Protein AF-A0A945Y2X1-F1 (afdb_monomer_lite)

Secondary structure (DSSP, 8-state):
---EEEE--TTS-HHHHHHHHHHHBS--------SGGGT---TTTTTTS-TTPEEEEEE--HHHHHHHHHH--SSHHHHS----SS-EEEEE-TTSTT-EEEEEHHHHHHHHHHHHHHHHTSSSEEEEEEHHHHHH-HHHHHHHHHHTTPPBPTT------GGGGT-PPPPHHHHHHHH-TT---S-HHHHHHHHHHS-HHHHHHHTPPP--

Structure (mmCIF, N/CA/C/O backbone):
data_AF-A0A945Y2X1-F1
#
_entry.id   AF-A0A945Y2X1-F1
#
loop_
_atom_site.group_PDB
_atom_site.id
_atom_site.type_symbol
_atom_site.label_atom_id
_atom_site.label_alt_id
_atom_site.label_comp_id
_atom_site.label_asym_id
_atom_site.label_entity_id
_atom_site.label_seq_id
_atom_site.pdbx_PDB_ins_code
_atom_site.Cartn_x
_atom_site.Cartn_y
_atom_site.Cartn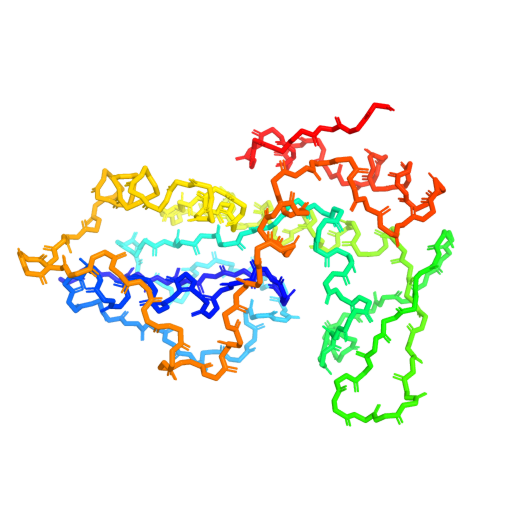_z
_atom_site.occupancy
_atom_site.B_iso_or_equiv
_atom_site.auth_seq_id
_atom_site.auth_comp_id
_atom_site.auth_asym_id
_atom_site.auth_atom_id
_atom_site.pdbx_PDB_model_num
ATOM 1 N N . MET A 1 1 ? -8.059 2.774 26.039 1.00 54.28 1 MET A N 1
ATOM 2 C CA . MET A 1 1 ? -8.051 3.560 24.791 1.00 54.28 1 MET A CA 1
ATOM 3 C C . MET A 1 1 ? -7.312 2.733 23.777 1.00 54.28 1 MET A C 1
ATOM 5 O O . MET A 1 1 ? -6.154 2.411 24.027 1.00 54.28 1 MET A O 1
ATOM 9 N N . ASP A 1 2 ? -7.987 2.358 22.701 1.00 61.53 2 ASP A N 1
ATOM 10 C CA . ASP A 1 2 ? -7.371 1.567 21.643 1.00 61.53 2 ASP A CA 1
ATOM 11 C C . ASP A 1 2 ? -6.344 2.439 20.907 1.00 61.53 2 ASP A C 1
ATOM 13 O O . ASP A 1 2 ? -6.578 3.623 20.642 1.00 61.53 2 ASP A O 1
ATOM 17 N N . ARG A 1 3 ? -5.159 1.883 20.639 1.00 80.00 3 ARG A N 1
ATOM 18 C CA . ARG A 1 3 ? -4.105 2.573 19.886 1.00 80.00 3 ARG A CA 1
ATOM 19 C C . ARG A 1 3 ? -4.141 2.075 18.452 1.00 80.00 3 ARG A C 1
ATOM 21 O O . ARG A 1 3 ? -3.725 0.962 18.169 1.00 80.00 3 ARG A O 1
ATOM 28 N N . VAL A 1 4 ? -4.647 2.898 17.548 1.00 85.25 4 VAL A N 1
ATOM 29 C CA . VAL A 1 4 ? -4.748 2.615 16.116 1.00 85.25 4 VAL A CA 1
ATOM 30 C C . VAL A 1 4 ? -3.624 3.339 15.396 1.00 85.25 4 VAL A C 1
ATOM 32 O O . VAL A 1 4 ? -3.345 4.520 15.629 1.00 85.25 4 VAL A O 1
ATOM 35 N N . LYS A 1 5 ? -2.977 2.615 14.491 1.00 86.25 5 LYS A N 1
ATOM 36 C CA . LYS A 1 5 ? -1.890 3.116 13.663 1.00 86.25 5 LYS A CA 1
ATOM 37 C C . LYS A 1 5 ? -2.194 2.832 12.199 1.00 86.25 5 LYS A C 1
ATOM 39 O O . LYS A 1 5 ? -2.296 1.680 11.803 1.00 86.25 5 LYS A O 1
ATOM 44 N N . VAL A 1 6 ? -2.295 3.884 11.390 1.00 88.12 6 VAL A N 1
ATOM 45 C CA . VAL A 1 6 ? -2.576 3.775 9.949 1.00 88.12 6 VAL A CA 1
ATOM 46 C C . VAL A 1 6 ? -1.270 3.761 9.163 1.00 88.12 6 VAL A C 1
ATOM 48 O O . VAL A 1 6 ? -0.659 4.807 8.951 1.00 88.12 6 VAL A O 1
ATOM 51 N N . ILE A 1 7 ? -0.819 2.573 8.776 1.00 88.81 7 ILE A N 1
ATOM 52 C CA . ILE A 1 7 ? 0.453 2.321 8.087 1.00 88.81 7 ILE A CA 1
ATOM 53 C C . ILE A 1 7 ? 0.203 2.147 6.576 1.00 88.81 7 ILE A C 1
ATOM 55 O O . ILE A 1 7 ? -0.922 1.901 6.152 1.00 88.81 7 ILE A O 1
ATOM 59 N N . GLY A 1 8 ? 1.245 2.239 5.754 1.00 88.94 8 GLY A N 1
ATOM 60 C CA . GLY A 1 8 ? 1.169 1.942 4.322 1.00 88.94 8 GLY A CA 1
ATOM 61 C C . GLY A 1 8 ? 2.321 2.572 3.548 1.00 88.94 8 GLY A C 1
ATOM 62 O O . GLY A 1 8 ? 2.829 3.633 3.930 1.00 88.94 8 GLY A O 1
ATOM 63 N N . LEU A 1 9 ? 2.710 1.951 2.430 1.00 89.50 9 LEU A N 1
ATOM 64 C CA . LEU A 1 9 ? 3.740 2.497 1.540 1.00 89.50 9 LEU A CA 1
ATOM 65 C C . LEU A 1 9 ? 3.355 3.884 1.028 1.00 89.50 9 LEU A C 1
ATOM 67 O O . LEU A 1 9 ? 2.175 4.242 0.938 1.00 89.50 9 LEU A O 1
ATOM 71 N N . GLN A 1 10 ? 4.349 4.678 0.631 1.00 86.75 10 GLN A N 1
ATOM 72 C CA . GLN A 1 10 ? 4.086 5.961 -0.009 1.00 86.75 10 GLN A CA 1
ATOM 73 C C . GLN A 1 10 ? 3.107 5.778 -1.183 1.00 86.75 10 GLN A C 1
ATOM 75 O O . GLN A 1 10 ? 3.278 4.882 -2.000 1.00 86.75 10 GLN A O 1
ATOM 80 N N . ARG A 1 11 ? 2.096 6.655 -1.284 1.00 87.06 11 ARG A N 1
ATOM 81 C CA . ARG A 1 11 ? 1.053 6.634 -2.336 1.00 87.06 11 ARG A CA 1
ATOM 82 C C . ARG A 1 11 ? 0.022 5.497 -2.250 1.00 87.06 11 ARG A C 1
ATOM 84 O O . ARG A 1 11 ? -0.765 5.348 -3.181 1.00 87.06 11 ARG A O 1
ATOM 91 N N . SER A 1 12 ? -0.062 4.791 -1.126 1.00 89.31 12 SER A N 1
ATOM 92 C CA . SER A 1 12 ? -1.135 3.821 -0.833 1.00 89.31 12 SER A CA 1
ATOM 93 C C . SER A 1 12 ? -2.490 4.455 -0.486 1.00 89.31 12 SER A C 1
ATOM 95 O O . SER A 1 12 ? -3.507 3.790 -0.573 1.00 89.31 12 SER A O 1
ATOM 97 N N . GLY A 1 13 ? -2.535 5.744 -0.128 1.00 87.69 13 GLY A N 1
ATOM 98 C CA . GLY A 1 13 ? -3.773 6.401 0.323 1.00 87.69 13 GLY A CA 1
ATOM 99 C C . GLY A 1 13 ? -3.928 6.478 1.845 1.00 87.69 13 GLY A C 1
ATOM 100 O O . GLY A 1 13 ? -5.002 6.819 2.326 1.00 87.69 13 GLY A O 1
ATOM 101 N N . THR A 1 14 ? -2.855 6.245 2.606 1.00 88.31 14 THR A N 1
ATOM 102 C CA . THR A 1 14 ? -2.835 6.353 4.079 1.00 88.31 14 THR A CA 1
ATOM 103 C C . THR A 1 14 ? -3.497 7.610 4.634 1.00 88.31 14 THR A C 1
ATOM 105 O O . THR A 1 14 ? -4.288 7.500 5.557 1.00 88.31 14 THR A O 1
ATOM 108 N N . ASN A 1 15 ? -3.245 8.795 4.067 1.00 85.50 15 ASN A N 1
ATOM 109 C CA . ASN A 1 15 ? -3.875 10.036 4.545 1.00 85.50 15 ASN A CA 1
ATOM 110 C C . ASN A 1 15 ? -5.408 10.030 4.398 1.00 85.50 15 ASN A C 1
ATOM 112 O O . ASN A 1 15 ? -6.108 10.630 5.208 1.00 85.50 15 ASN A O 1
ATOM 116 N N . TYR A 1 16 ? -5.924 9.380 3.353 1.00 84.94 16 TYR A N 1
ATOM 117 C CA . TYR A 1 16 ? -7.361 9.279 3.116 1.00 84.94 16 TYR A CA 1
ATOM 118 C C . TYR A 1 16 ? -8.012 8.361 4.153 1.00 84.94 16 TYR A C 1
ATOM 120 O O . TYR A 1 16 ? -8.960 8.765 4.820 1.00 84.94 16 TYR A O 1
ATOM 128 N N . VAL A 1 17 ? -7.440 7.172 4.360 1.00 88.06 17 VAL A N 1
ATOM 129 C CA . VAL A 1 17 ? -7.927 6.208 5.360 1.00 88.06 17 VAL A CA 1
ATOM 130 C C . VAL A 1 17 ? -7.753 6.735 6.788 1.00 88.06 17 VAL A C 1
ATOM 132 O O . VAL A 1 17 ? -8.635 6.560 7.618 1.00 88.06 17 VAL A O 1
ATOM 135 N N . ASP A 1 18 ? -6.663 7.446 7.076 1.00 87.81 18 ASP A N 1
ATOM 136 C CA . ASP A 1 18 ? -6.448 8.115 8.364 1.00 87.81 18 ASP A CA 1
ATOM 137 C C . ASP A 1 18 ? -7.531 9.167 8.644 1.00 87.81 18 ASP A C 1
ATOM 139 O O . ASP A 1 18 ? -8.082 9.210 9.742 1.00 87.81 18 ASP A O 1
ATOM 143 N N . GLY A 1 19 ? -7.900 9.968 7.638 1.00 84.62 19 GLY A N 1
ATOM 144 C CA . GLY A 1 19 ? -9.021 10.905 7.737 1.00 84.62 19 GLY A CA 1
ATOM 145 C C . GLY A 1 19 ? -10.366 10.208 7.960 1.00 84.62 19 GLY A C 1
ATOM 146 O O . GLY A 1 19 ? -11.134 10.642 8.816 1.00 84.62 19 GLY A O 1
ATOM 147 N N . LEU A 1 20 ? -10.626 9.108 7.242 1.00 86.75 20 LEU A N 1
ATOM 148 C CA . LEU A 1 20 ? -11.822 8.283 7.434 1.00 86.75 20 LEU A CA 1
ATOM 149 C C . LEU A 1 20 ? -11.907 7.772 8.878 1.00 86.75 20 LEU A C 1
ATOM 151 O O . LEU A 1 20 ? -12.948 7.920 9.518 1.00 86.75 20 LEU A O 1
ATOM 155 N N . ILE A 1 21 ? -10.809 7.223 9.406 1.00 88.00 21 ILE A N 1
ATOM 156 C CA . ILE A 1 21 ? -10.777 6.664 10.759 1.00 88.00 21 ILE A CA 1
ATOM 157 C C . ILE A 1 21 ? -11.020 7.757 11.803 1.00 88.00 21 ILE A C 1
ATOM 159 O O . ILE A 1 21 ? -11.867 7.598 12.677 1.00 88.00 21 ILE A O 1
ATOM 163 N N . LYS A 1 22 ? -10.337 8.900 11.677 1.00 85.88 22 LYS A N 1
ATOM 164 C CA . LYS A 1 22 ? -10.475 10.041 12.599 1.00 85.88 22 LYS A CA 1
ATOM 165 C C . LYS A 1 22 ? -11.896 10.586 12.713 1.00 85.88 22 LYS A C 1
ATOM 167 O O . LYS A 1 22 ? -12.231 11.154 13.745 1.00 85.88 22 LYS A O 1
ATOM 172 N N . ARG A 1 23 ? -12.700 10.464 11.656 1.00 84.56 23 ARG A N 1
ATOM 173 C CA . ARG A 1 23 ? -14.085 10.959 11.624 1.00 84.56 23 ARG A CA 1
ATOM 174 C C . ARG A 1 23 ? -15.107 9.959 12.143 1.00 84.56 23 ARG A C 1
ATOM 176 O O . ARG A 1 23 ? -16.159 10.371 12.611 1.00 84.56 23 ARG A O 1
ATOM 183 N N . ASN A 1 24 ? -14.822 8.666 12.016 1.00 86.94 24 ASN A N 1
ATOM 184 C CA . ASN A 1 24 ? -15.814 7.624 12.264 1.00 86.94 24 ASN A CA 1
ATOM 185 C C . ASN A 1 24 ? -15.604 6.886 13.586 1.00 86.94 24 ASN A C 1
ATOM 187 O O . ASN A 1 24 ? -16.556 6.294 14.081 1.00 86.94 24 ASN A O 1
ATOM 191 N N . PHE A 1 25 ? -14.409 6.926 14.178 1.00 88.38 25 PHE A N 1
ATOM 192 C CA . PHE A 1 25 ? -14.085 6.141 15.370 1.00 88.38 25 PHE A CA 1
ATOM 193 C C . PHE A 1 25 ? -13.661 7.016 16.550 1.00 88.38 25 PHE A C 1
ATOM 195 O O . PHE A 1 25 ? -13.065 8.077 16.361 1.00 88.38 25 PHE A O 1
ATOM 202 N N . GLU A 1 26 ? -14.005 6.574 17.765 1.00 84.31 26 GLU A N 1
ATOM 203 C CA . GLU A 1 26 ? -13.676 7.226 19.034 1.00 84.31 26 GLU A CA 1
ATOM 204 C C . GLU A 1 26 ? -12.191 7.610 19.094 1.00 84.31 26 GLU A C 1
ATOM 206 O O . GLU A 1 26 ? -11.365 6.933 18.477 1.00 84.31 26 GLU A O 1
ATOM 211 N N . PRO A 1 27 ? -11.828 8.675 19.843 1.00 65.25 27 PRO A N 1
ATOM 212 C CA . PRO A 1 27 ? -10.482 9.220 19.839 1.00 65.25 27 PRO A CA 1
ATOM 213 C C . PRO A 1 27 ? -9.438 8.149 20.135 1.00 65.25 27 PRO A C 1
ATOM 215 O O . PRO A 1 27 ? -9.211 7.719 21.268 1.00 65.25 27 PRO A O 1
ATOM 218 N N . VAL A 1 28 ? -8.771 7.753 19.066 1.00 65.25 28 VAL A N 1
ATOM 219 C CA . VAL A 1 28 ? -7.617 6.891 19.110 1.00 65.25 28 VAL A CA 1
ATOM 220 C C . VAL A 1 28 ? -6.411 7.754 19.468 1.00 65.25 28 VAL A C 1
ATOM 222 O O . VAL A 1 28 ? -6.220 8.836 18.908 1.00 65.25 28 VAL A O 1
ATOM 225 N N . VAL A 1 29 ? -5.531 7.267 20.345 1.00 62.25 29 VAL A N 1
ATOM 226 C CA . VAL A 1 29 ? -4.167 7.807 20.410 1.00 62.25 29 VAL A CA 1
ATOM 227 C C . VAL A 1 29 ? -3.466 7.471 19.093 1.00 62.25 29 VAL A C 1
ATOM 229 O O . VAL A 1 29 ? -2.872 6.403 18.935 1.00 62.25 29 VAL A O 1
ATOM 232 N N . PHE A 1 30 ? -3.547 8.389 18.131 1.00 62.22 30 PHE A N 1
ATOM 233 C CA . PHE A 1 30 ? -2.771 8.306 16.906 1.00 62.22 30 PHE A CA 1
ATOM 234 C C . PHE A 1 30 ? -1.306 8.468 17.275 1.00 62.22 30 PHE A C 1
ATOM 236 O O . PHE A 1 30 ? -0.836 9.577 17.539 1.00 62.22 30 PHE A O 1
ATOM 243 N N . VAL A 1 31 ? -0.556 7.369 17.228 1.00 56.66 31 VAL A N 1
ATOM 244 C CA . VAL A 1 31 ? 0.908 7.401 17.286 1.00 56.66 31 VAL A CA 1
ATOM 245 C C . VAL A 1 31 ? 1.407 7.954 15.948 1.00 56.66 31 VAL A C 1
ATOM 247 O O . VAL A 1 31 ? 2.004 7.257 15.142 1.00 56.66 31 VAL A O 1
ATOM 250 N N . SER A 1 32 ? 1.059 9.187 15.604 1.00 47.41 32 SER A N 1
ATOM 251 C CA . SER A 1 32 ? 1.548 9.852 14.402 1.00 47.41 32 SER A CA 1
ATOM 252 C C . SER A 1 32 ? 2.971 10.356 14.672 1.00 47.41 32 SER A C 1
ATOM 254 O O . SER A 1 32 ? 3.262 10.763 15.790 1.00 47.41 32 SER A O 1
ATOM 256 N N . HIS A 1 33 ? 3.831 10.357 13.647 1.00 45.09 33 HIS A N 1
ATOM 257 C CA . HIS A 1 33 ? 5.122 11.081 13.584 1.00 45.09 33 HIS A CA 1
ATOM 258 C C . HIS A 1 33 ? 6.456 10.363 13.826 1.00 45.09 33 HIS A C 1
ATOM 260 O O . HIS A 1 33 ? 7.477 11.042 13.759 1.00 45.09 33 HIS A O 1
ATOM 266 N N . GLN A 1 34 ? 6.559 9.037 13.942 1.00 47.31 34 GLN A N 1
ATOM 267 C CA . GLN A 1 34 ? 7.854 8.471 13.531 1.00 47.31 34 GLN A CA 1
ATOM 268 C C . GLN A 1 34 ? 7.962 8.696 12.014 1.00 47.31 34 GLN A C 1
ATOM 270 O O . GLN A 1 34 ? 7.029 8.399 11.290 1.00 47.31 34 GLN A O 1
ATOM 275 N N . VAL A 1 35 ? 8.994 9.360 11.508 1.00 46.00 35 VAL A N 1
ATOM 276 C CA . VAL A 1 35 ? 9.122 9.696 10.070 1.00 46.00 35 VAL A CA 1
ATOM 277 C C . VAL A 1 35 ? 9.580 8.474 9.255 1.00 46.00 35 VAL A C 1
ATOM 279 O O . VAL A 1 35 ? 9.386 8.415 8.045 1.00 46.00 35 VAL A O 1
ATOM 282 N N . LEU A 1 36 ? 10.102 7.457 9.944 1.00 49.22 36 LEU A N 1
ATOM 283 C CA . LEU A 1 36 ? 10.846 6.338 9.367 1.00 49.22 36 LEU A CA 1
ATOM 284 C C . LEU A 1 36 ? 9.933 5.280 8.714 1.00 49.22 36 LEU A C 1
ATOM 286 O O . LEU A 1 36 ? 10.081 4.972 7.543 1.00 49.22 36 LEU A O 1
ATOM 290 N N . TRP A 1 37 ? 8.879 4.822 9.391 1.00 50.22 37 TRP A N 1
ATOM 291 C CA . TRP A 1 37 ? 7.930 3.783 8.922 1.00 50.22 37 TRP A CA 1
ATOM 292 C C . TRP A 1 37 ? 7.184 4.015 7.586 1.00 50.22 37 TRP A C 1
ATOM 294 O O . TRP A 1 37 ? 6.650 3.056 7.026 1.00 50.22 37 TRP A O 1
ATOM 304 N N . LYS A 1 38 ? 7.078 5.255 7.072 1.00 56.28 38 LYS A N 1
ATOM 305 C CA . LYS A 1 38 ? 6.467 5.515 5.745 1.00 56.28 38 LYS A CA 1
ATOM 306 C C . LYS A 1 38 ? 7.434 5.227 4.594 1.00 56.28 38 LYS A C 1
ATOM 308 O O . LYS A 1 38 ? 7.000 5.147 3.443 1.00 56.28 38 LYS A O 1
ATOM 313 N N . HIS A 1 39 ? 8.722 5.116 4.909 1.00 55.94 39 HIS A N 1
ATOM 314 C CA . HIS A 1 39 ? 9.794 5.073 3.929 1.00 55.94 39 HIS A CA 1
ATOM 315 C C . HIS A 1 39 ? 10.902 4.072 4.251 1.00 55.94 39 HIS A C 1
ATOM 317 O O . HIS A 1 39 ? 11.813 3.930 3.457 1.00 55.94 39 HIS A O 1
ATOM 323 N N . GLU A 1 40 ? 10.867 3.389 5.388 1.00 60.62 40 GLU A N 1
ATOM 324 C CA . GLU A 1 40 ? 11.926 2.475 5.789 1.00 60.62 40 GLU A CA 1
ATOM 325 C C . GLU A 1 40 ? 11.308 1.193 6.336 1.00 60.62 40 GLU A C 1
ATOM 327 O O . GLU A 1 40 ? 10.349 1.214 7.116 1.00 60.62 40 GLU A O 1
ATOM 332 N N . PHE A 1 41 ? 11.839 0.066 5.872 1.00 63.62 41 PHE A N 1
ATOM 333 C CA . PHE A 1 41 ? 11.526 -1.234 6.437 1.00 63.62 41 PHE A CA 1
ATOM 334 C C . PHE A 1 41 ? 12.316 -1.365 7.740 1.00 63.62 41 PHE A C 1
ATOM 336 O O . PHE A 1 41 ? 13.542 -1.384 7.708 1.00 63.62 41 PHE A O 1
ATOM 343 N N . VAL A 1 42 ? 11.626 -1.413 8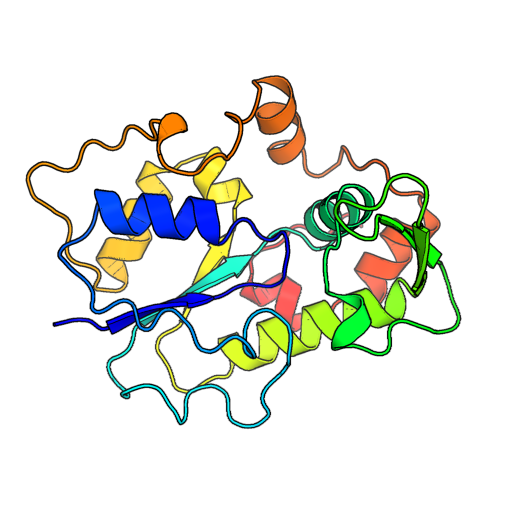.878 1.00 63.34 42 VAL A N 1
ATOM 344 C CA . VAL A 1 42 ? 12.272 -1.572 10.187 1.00 63.34 42 VAL A CA 1
ATOM 345 C C . VAL A 1 42 ? 12.308 -3.062 10.508 1.00 63.34 42 VAL A C 1
ATOM 347 O O . VAL A 1 42 ? 11.263 -3.696 10.517 1.00 63.34 42 VAL A O 1
ATOM 350 N N . GLU A 1 43 ? 13.477 -3.636 10.786 1.00 62.47 43 GLU A N 1
ATOM 351 C CA . GLU A 1 43 ? 13.608 -5.076 11.091 1.00 62.47 43 GLU A CA 1
ATOM 352 C C . GLU A 1 43 ? 12.818 -5.506 12.344 1.00 62.47 43 GLU A C 1
ATOM 354 O O . GLU A 1 43 ? 12.432 -6.664 12.468 1.00 62.47 43 GLU A O 1
ATOM 359 N N . ASN A 1 44 ? 12.494 -4.557 13.229 1.00 62.84 44 ASN A N 1
ATOM 360 C CA . ASN A 1 44 ? 11.698 -4.757 14.441 1.00 62.84 44 ASN A CA 1
ATOM 361 C C . ASN A 1 44 ? 10.314 -4.094 14.330 1.00 62.84 44 ASN A C 1
ATOM 363 O O . ASN A 1 44 ? 9.957 -3.221 15.125 1.00 62.84 44 ASN A O 1
ATOM 367 N N . LEU A 1 45 ? 9.525 -4.479 13.321 1.00 72.25 45 LEU A N 1
ATOM 368 C CA . LEU A 1 45 ? 8.144 -4.000 13.204 1.00 72.25 45 LEU A CA 1
ATOM 369 C C . LEU A 1 45 ? 7.356 -4.366 14.465 1.00 72.25 45 LEU A C 1
ATOM 371 O O . LEU A 1 45 ? 7.208 -5.535 14.809 1.00 72.25 45 LEU A O 1
ATOM 375 N N . GLY A 1 46 ? 6.825 -3.351 15.139 1.00 67.75 46 GLY A N 1
ATOM 376 C CA . GLY A 1 46 ? 5.923 -3.548 16.267 1.00 67.75 46 GLY A CA 1
ATOM 377 C C . GLY A 1 46 ? 6.537 -3.365 17.654 1.00 67.75 46 GLY A C 1
ATOM 378 O O . GLY A 1 46 ? 5.772 -3.169 18.589 1.00 67.75 46 GLY A O 1
ATOM 379 N N . SER A 1 47 ? 7.868 -3.348 17.812 1.00 72.12 47 SER A N 1
ATOM 380 C CA . SER A 1 47 ? 8.502 -3.235 19.144 1.00 72.12 47 SER A CA 1
ATOM 381 C C . SER A 1 47 ? 8.176 -1.928 19.869 1.00 72.12 47 SER A C 1
ATOM 383 O O . SER A 1 47 ? 8.080 -1.895 21.092 1.00 72.12 47 SER A O 1
ATOM 385 N N . ASP A 1 48 ? 7.975 -0.858 19.102 1.00 74.06 48 ASP A N 1
ATOM 386 C CA . ASP A 1 48 ? 7.663 0.477 19.620 1.00 74.06 48 ASP A CA 1
ATOM 387 C C . ASP A 1 48 ? 6.163 0.665 19.904 1.00 74.06 48 ASP A C 1
ATOM 389 O O . ASP A 1 48 ? 5.727 1.733 20.345 1.00 74.06 48 ASP A O 1
ATOM 393 N N . PHE A 1 49 ? 5.353 -0.359 19.631 1.00 77.12 49 PHE A N 1
ATOM 394 C CA . PHE A 1 49 ? 3.909 -0.315 19.779 1.00 77.12 49 PHE A CA 1
ATOM 395 C C . PHE A 1 49 ? 3.475 -1.174 20.959 1.00 77.12 49 PHE A C 1
ATOM 397 O O . PHE A 1 49 ? 3.952 -2.296 21.127 1.00 77.12 49 PHE A O 1
ATOM 404 N N . PRO A 1 50 ? 2.521 -0.692 21.765 1.00 82.88 50 PRO A N 1
ATOM 405 C CA . PRO A 1 50 ? 1.908 -1.542 22.768 1.00 82.88 50 PRO A CA 1
ATOM 406 C C . PRO A 1 50 ? 1.230 -2.762 22.133 1.00 82.88 50 PRO A C 1
ATOM 408 O O . PRO A 1 50 ? 0.644 -2.613 21.053 1.00 82.88 50 PRO A O 1
ATOM 411 N N . PRO A 1 51 ? 1.265 -3.937 22.785 1.00 84.94 51 PRO A N 1
ATOM 412 C CA . PRO A 1 51 ? 0.694 -5.175 22.250 1.00 84.94 51 PRO A CA 1
ATOM 413 C C . PRO A 1 51 ? -0.794 -5.088 21.885 1.00 84.94 51 PRO A C 1
ATOM 415 O O . PRO A 1 51 ? -1.255 -5.813 21.011 1.00 84.94 51 PRO A O 1
ATOM 418 N N . GLU A 1 52 ? -1.547 -4.198 22.533 1.00 86.44 52 GLU A N 1
ATOM 419 C CA . GLU A 1 52 ? -2.967 -3.953 22.273 1.00 86.44 52 GLU A CA 1
ATOM 420 C C . GLU A 1 52 ? -3.237 -3.041 21.063 1.00 86.44 52 GLU A C 1
ATOM 422 O O . GLU A 1 52 ? -4.390 -2.723 20.772 1.00 86.44 52 GLU A O 1
ATOM 427 N N . SER A 1 53 ? -2.192 -2.584 20.367 1.00 86.94 53 SER A N 1
ATOM 428 C CA . SER A 1 53 ? -2.348 -1.683 19.227 1.00 86.94 53 SER A CA 1
ATOM 429 C C . SER A 1 53 ? -2.961 -2.396 18.020 1.00 86.94 53 SER A C 1
ATOM 431 O O . SER A 1 53 ? -2.574 -3.512 17.672 1.00 86.94 53 SER A O 1
ATOM 433 N N . ILE A 1 54 ? -3.866 -1.702 17.331 1.00 90.06 54 ILE A N 1
ATOM 434 C CA . ILE A 1 54 ? -4.434 -2.122 16.051 1.00 90.06 54 ILE A CA 1
ATOM 435 C C . ILE A 1 54 ? -3.692 -1.397 14.929 1.00 90.06 54 ILE A C 1
ATOM 437 O O . ILE A 1 54 ? -3.625 -0.168 14.873 1.00 90.06 54 ILE A O 1
ATOM 441 N N . VAL A 1 55 ? -3.138 -2.162 14.004 1.00 90.81 55 VAL A N 1
ATOM 442 C CA . VAL A 1 55 ? -2.448 -1.660 12.821 1.00 90.81 55 VAL A CA 1
ATOM 443 C C . VAL A 1 55 ? -3.416 -1.715 11.648 1.00 90.81 55 VAL A C 1
ATOM 445 O O . VAL A 1 55 ? -3.832 -2.790 11.243 1.00 90.81 55 VAL A O 1
ATOM 448 N N . VAL A 1 56 ? -3.766 -0.573 11.067 1.00 92.44 56 VAL A N 1
ATOM 449 C CA . VAL A 1 56 ? -4.507 -0.517 9.802 1.00 92.44 56 VAL A CA 1
ATOM 450 C C . VAL A 1 56 ? -3.492 -0.419 8.670 1.00 92.44 56 VAL A C 1
ATOM 452 O O . VAL A 1 56 ? -2.879 0.634 8.479 1.00 92.44 56 VAL A O 1
ATOM 455 N N . LEU A 1 57 ? -3.295 -1.521 7.944 1.00 93.25 57 LEU A N 1
ATOM 456 C CA . LEU A 1 57 ? -2.368 -1.616 6.819 1.00 93.25 57 LEU A CA 1
ATOM 457 C C . LEU A 1 57 ? -3.053 -1.180 5.532 1.00 93.25 57 LEU A C 1
ATOM 459 O O . LEU A 1 57 ? -3.763 -1.956 4.905 1.00 93.25 57 LEU A O 1
ATOM 463 N N . VAL A 1 58 ? -2.831 0.070 5.136 1.00 92.88 58 VAL A N 1
ATOM 464 C CA . VAL A 1 58 ? -3.390 0.622 3.904 1.00 92.88 58 VAL A CA 1
ATOM 465 C C . VAL A 1 58 ? -2.535 0.205 2.720 1.00 92.88 58 VAL A C 1
ATOM 467 O O . VAL A 1 58 ? -1.333 0.487 2.679 1.00 92.88 58 VAL A O 1
ATOM 470 N N . HIS A 1 59 ? -3.170 -0.405 1.728 1.00 93.56 59 HIS A N 1
ATOM 471 C CA . HIS A 1 59 ? -2.506 -0.869 0.518 1.00 93.56 59 HIS A CA 1
ATOM 472 C C . HIS A 1 59 ? -3.311 -0.527 -0.739 1.00 93.56 59 HIS A C 1
ATOM 474 O O . HIS A 1 59 ? -4.451 -0.072 -0.684 1.00 93.56 59 HIS A O 1
ATOM 480 N N . LYS A 1 60 ? -2.652 -0.704 -1.879 1.00 92.19 60 LYS A N 1
ATOM 481 C CA . LYS A 1 60 ? -3.211 -0.686 -3.232 1.00 92.19 60 LYS A CA 1
ATOM 482 C C . LYS A 1 60 ? -2.755 -1.945 -3.931 1.00 92.19 60 LYS A C 1
ATOM 484 O O . LYS A 1 60 ? -1.709 -2.466 -3.532 1.00 92.19 60 LYS A O 1
ATOM 489 N N . SER A 1 61 ? -3.411 -2.338 -5.019 1.00 91.94 61 SER A N 1
ATOM 490 C CA . SER A 1 61 ? -2.782 -3.312 -5.919 1.00 91.94 61 SER A CA 1
ATOM 491 C C . SER A 1 61 ? -1.388 -2.806 -6.338 1.00 91.94 61 SER A C 1
ATOM 493 O O . SER A 1 61 ? -1.187 -1.586 -6.466 1.00 91.94 61 SER A O 1
ATOM 495 N N . PRO A 1 62 ? -0.394 -3.690 -6.526 1.00 93.44 62 PRO A N 1
ATOM 496 C CA . PRO A 1 62 ? 0.952 -3.259 -6.903 1.00 93.44 62 PRO A CA 1
ATOM 497 C C . PRO A 1 62 ? 0.954 -2.478 -8.227 1.00 93.44 62 PRO A C 1
ATOM 499 O O . PRO A 1 62 ? 1.704 -1.510 -8.355 1.00 93.44 62 PRO A O 1
ATOM 502 N N . TYR A 1 63 ? 0.035 -2.788 -9.146 1.00 92.44 63 TYR A N 1
ATOM 503 C CA . TYR A 1 63 ? -0.192 -2.024 -10.375 1.00 92.44 63 TYR A CA 1
ATOM 504 C C . TYR A 1 63 ? -0.639 -0.576 -10.090 1.00 92.44 63 TYR A C 1
ATOM 506 O O . TYR A 1 63 ? 0.054 0.384 -10.442 1.00 92.44 63 TYR A O 1
ATOM 514 N N . SER A 1 64 ? -1.747 -0.398 -9.356 1.00 90.56 64 SER A N 1
ATOM 515 C CA . SER A 1 64 ? -2.285 0.916 -8.962 1.00 90.56 64 SER A CA 1
ATOM 516 C C . SER A 1 64 ? -1.283 1.736 -8.143 1.00 90.56 64 SER A C 1
ATOM 518 O O . SER A 1 64 ? -1.260 2.979 -8.182 1.00 90.56 64 SER A O 1
ATOM 520 N N . TRP A 1 65 ? -0.463 1.051 -7.346 1.00 92.50 65 TRP A N 1
ATOM 521 C CA . TRP A 1 65 ? 0.610 1.658 -6.578 1.00 92.50 65 TRP A CA 1
ATOM 522 C C . TRP A 1 65 ? 1.718 2.197 -7.486 1.00 92.50 65 TRP A C 1
ATOM 524 O O . TRP A 1 65 ? 2.051 3.381 -7.365 1.00 92.50 65 TRP A O 1
ATOM 534 N N . MET A 1 66 ? 2.224 1.399 -8.433 1.00 92.75 66 MET A N 1
ATOM 535 C CA . MET A 1 66 ? 3.272 1.818 -9.372 1.00 92.75 66 MET A CA 1
ATOM 536 C C . MET A 1 66 ? 2.863 3.027 -10.216 1.00 92.75 66 MET A C 1
ATOM 538 O O . MET A 1 66 ? 3.608 4.009 -10.275 1.00 92.75 66 MET A O 1
ATOM 542 N N . GLU A 1 67 ? 1.645 3.055 -10.757 1.00 89.75 67 GLU A N 1
ATOM 543 C CA . GLU A 1 67 ? 1.139 4.252 -11.446 1.00 89.75 67 GLU A CA 1
ATOM 544 C C . GLU A 1 67 ? 1.136 5.491 -10.541 1.00 89.75 67 GLU A C 1
ATOM 546 O O . GLU A 1 67 ? 1.427 6.628 -10.931 1.00 89.75 67 GLU A O 1
ATOM 551 N N . SER A 1 68 ? 0.776 5.284 -9.274 1.00 88.69 68 SER A N 1
ATOM 552 C CA . SER A 1 68 ? 0.721 6.367 -8.302 1.00 88.69 68 SER A CA 1
ATOM 553 C C . SER A 1 68 ? 2.108 6.921 -7.972 1.00 88.69 68 SER A C 1
ATOM 555 O O . SER A 1 68 ? 2.190 8.111 -7.635 1.00 88.69 68 SER A O 1
ATOM 557 N N . LEU A 1 69 ? 3.162 6.106 -8.099 1.00 89.31 69 LEU A N 1
ATOM 558 C CA . LEU A 1 69 ? 4.564 6.520 -8.006 1.00 89.31 69 LEU A CA 1
ATOM 559 C C . LEU A 1 69 ? 5.019 7.300 -9.246 1.00 89.31 69 LEU A C 1
ATOM 561 O O . LEU A 1 69 ? 5.669 8.337 -9.089 1.00 89.31 69 LEU A O 1
ATOM 565 N N . GLN A 1 70 ? 4.626 6.881 -10.457 1.00 88.31 70 GLN A N 1
ATOM 566 C CA . GLN A 1 70 ? 4.914 7.625 -11.695 1.00 88.31 70 GLN A CA 1
ATOM 567 C C . GLN A 1 70 ? 4.368 9.061 -11.627 1.00 88.31 70 GLN A C 1
ATOM 569 O O . GLN A 1 70 ? 5.035 10.015 -12.037 1.00 88.31 70 GLN A O 1
ATOM 574 N N . ARG A 1 71 ? 3.191 9.247 -11.009 1.00 85.31 71 ARG A N 1
ATOM 575 C CA . ARG A 1 71 ? 2.609 10.578 -10.755 1.00 85.31 71 ARG A CA 1
ATOM 576 C C . ARG A 1 71 ? 3.372 11.388 -9.705 1.00 85.31 71 ARG A C 1
ATOM 578 O O . ARG A 1 71 ? 3.529 12.597 -9.872 1.00 85.31 71 ARG A O 1
ATOM 585 N N . SER A 1 72 ? 3.791 10.771 -8.599 1.00 82.94 72 SER A N 1
ATOM 586 C CA . SER A 1 72 ? 4.557 11.451 -7.546 1.00 82.94 72 SER A CA 1
ATOM 587 C C . SER A 1 72 ? 5.170 10.461 -6.555 1.00 82.94 72 SER A C 1
ATOM 589 O O . SER A 1 72 ? 4.445 9.785 -5.828 1.00 82.94 72 SER A O 1
ATOM 591 N N . ALA A 1 73 ? 6.496 10.465 -6.438 1.00 81.88 73 ALA A N 1
ATOM 592 C CA . ALA A 1 73 ? 7.255 9.684 -5.465 1.00 81.88 73 ALA A CA 1
ATOM 593 C C . ALA A 1 73 ? 8.218 10.606 -4.698 1.00 81.88 73 ALA A C 1
ATOM 595 O O . ALA A 1 73 ? 9.435 10.531 -4.858 1.00 81.88 73 ALA A O 1
ATOM 596 N N . LYS A 1 74 ? 7.645 11.535 -3.908 1.00 74.62 74 LYS A N 1
ATOM 597 C CA . LYS A 1 74 ? 8.363 12.636 -3.224 1.00 74.62 74 LYS A CA 1
ATOM 598 C C . LYS A 1 74 ? 9.717 12.222 -2.630 1.00 74.62 74 LYS A C 1
ATOM 600 O O . LYS A 1 74 ? 10.713 12.871 -2.940 1.00 74.62 74 LYS A O 1
ATOM 605 N N . ASP A 1 75 ? 9.762 11.128 -1.866 1.00 77.56 75 ASP A N 1
ATOM 606 C CA . ASP A 1 75 ? 10.949 10.776 -1.085 1.00 77.56 75 ASP A CA 1
ATOM 607 C C . ASP A 1 75 ? 11.345 9.297 -1.153 1.00 77.56 75 ASP A C 1
ATOM 609 O O . ASP A 1 75 ? 12.344 8.933 -0.552 1.00 77.56 75 ASP A O 1
ATOM 613 N N . LEU A 1 76 ? 10.633 8.449 -1.906 1.00 82.50 76 LEU A N 1
ATOM 614 C CA . LEU A 1 76 ? 10.880 6.998 -1.943 1.00 82.50 76 LEU A CA 1
ATOM 615 C C . LEU A 1 76 ? 12.359 6.635 -2.194 1.00 8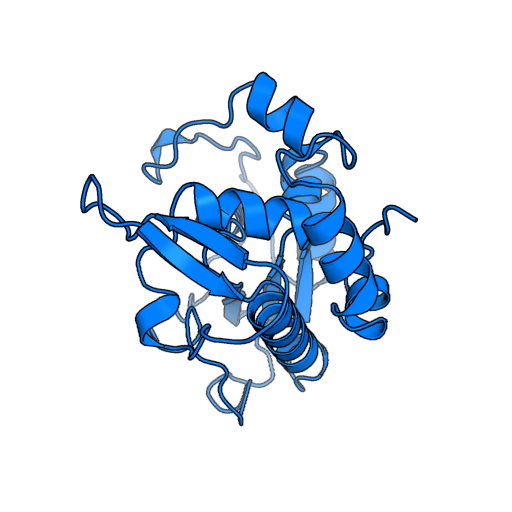2.50 76 LEU A C 1
ATOM 617 O O . LEU A 1 76 ? 12.917 5.773 -1.527 1.00 82.50 76 LEU A O 1
ATOM 621 N N . TRP A 1 77 ? 13.009 7.352 -3.110 1.00 79.88 77 TRP A N 1
ATOM 622 C CA . TRP A 1 77 ? 14.413 7.162 -3.491 1.00 79.88 77 TRP A CA 1
ATOM 623 C C . TRP A 1 77 ? 15.427 7.557 -2.404 1.00 79.88 77 TRP A C 1
ATOM 625 O O . TRP A 1 77 ? 16.595 7.204 -2.515 1.00 79.88 77 TRP A O 1
ATOM 635 N N . LYS A 1 78 ? 15.030 8.334 -1.385 1.00 81.94 78 LYS A N 1
ATOM 636 C CA . LYS A 1 78 ? 15.934 8.745 -0.294 1.00 81.94 78 LYS A CA 1
ATOM 637 C C . LYS A 1 78 ? 16.224 7.606 0.673 1.00 81.94 78 LYS A C 1
ATOM 639 O O . LYS A 1 78 ? 17.235 7.652 1.362 1.00 81.94 78 LYS A O 1
ATOM 644 N N . TYR A 1 79 ? 15.320 6.636 0.740 1.00 81.31 79 TYR A N 1
ATOM 645 C CA . TYR A 1 79 ? 15.311 5.607 1.774 1.00 81.31 79 TYR A CA 1
ATOM 646 C C . TYR A 1 79 ? 15.491 4.194 1.214 1.00 81.31 79 TYR A C 1
ATOM 648 O O . TYR A 1 79 ? 15.671 3.240 1.967 1.00 81.31 79 TYR A O 1
ATOM 656 N N . HIS A 1 80 ? 15.451 4.049 -0.110 1.00 83.31 80 HIS A N 1
ATOM 657 C CA . HIS A 1 80 ? 15.580 2.765 -0.777 1.00 83.31 80 HIS A CA 1
ATOM 658 C C . HIS A 1 80 ? 16.516 2.878 -1.972 1.00 83.31 80 HIS A C 1
ATOM 660 O O . HIS A 1 80 ? 16.379 3.788 -2.793 1.00 83.31 80 HIS A O 1
ATOM 666 N N . ASP A 1 81 ? 17.420 1.908 -2.095 1.00 88.75 81 ASP A N 1
ATOM 667 C CA . ASP A 1 81 ? 18.141 1.684 -3.339 1.00 88.75 81 ASP A CA 1
ATOM 668 C C . ASP A 1 81 ? 17.206 0.998 -4.341 1.00 88.75 81 ASP A C 1
ATOM 670 O O . ASP A 1 81 ? 16.876 -0.183 -4.225 1.00 88.75 81 ASP A O 1
ATOM 674 N N . LEU A 1 82 ? 16.720 1.792 -5.293 1.00 89.88 82 LEU A N 1
ATOM 675 C CA . LEU A 1 82 ? 15.787 1.362 -6.332 1.00 89.88 82 LEU A CA 1
ATOM 676 C C . LEU A 1 82 ? 16.465 1.234 -7.700 1.00 89.88 82 LEU A C 1
ATOM 678 O O . LEU A 1 82 ? 15.781 1.040 -8.709 1.00 89.88 82 LEU A O 1
ATOM 682 N N . ALA A 1 83 ? 17.792 1.362 -7.753 1.00 91.31 83 ALA A N 1
ATOM 683 C CA . ALA A 1 83 ? 18.547 1.081 -8.959 1.00 91.31 83 ALA A CA 1
ATOM 684 C C . ALA A 1 83 ? 18.674 -0.437 -9.150 1.00 91.31 83 ALA A C 1
ATOM 686 O O . ALA A 1 83 ? 18.797 -1.219 -8.203 1.00 91.31 83 ALA A O 1
ATOM 687 N N . GLY A 1 84 ? 18.633 -0.879 -10.401 1.00 90.44 84 GLY A N 1
ATOM 688 C CA . GLY A 1 84 ? 18.743 -2.296 -10.699 1.00 90.44 84 GLY A CA 1
ATOM 689 C C . GLY A 1 84 ? 18.551 -2.621 -12.174 1.00 90.44 84 GLY A C 1
ATOM 690 O O . GLY A 1 84 ? 18.192 -1.734 -12.960 1.00 90.44 84 GLY A O 1
ATOM 691 N N . PRO A 1 85 ? 18.813 -3.886 -12.537 1.00 90.00 85 PRO A N 1
ATOM 692 C CA . PRO A 1 85 ? 18.504 -4.411 -13.857 1.00 90.00 85 PRO A CA 1
ATOM 693 C C . PRO A 1 85 ? 16.984 -4.562 -14.057 1.00 90.00 85 PRO A C 1
ATOM 695 O O . PRO A 1 85 ? 16.185 -4.244 -13.167 1.00 90.00 85 PRO A O 1
ATOM 698 N N . GLY A 1 86 ? 16.619 -5.048 -15.244 1.00 90.00 86 GLY A N 1
ATOM 699 C CA . GLY A 1 86 ? 15.244 -5.372 -15.615 1.00 90.00 86 GLY A CA 1
ATOM 700 C C . GLY A 1 86 ? 14.440 -4.166 -16.105 1.00 90.00 86 GLY A C 1
ATOM 701 O O . GLY A 1 86 ? 15.015 -3.104 -16.372 1.00 90.00 86 GLY A O 1
ATOM 702 N N . PRO A 1 87 ? 13.114 -4.326 -16.238 1.00 93.44 87 PRO A N 1
ATOM 703 C CA . PRO A 1 87 ? 12.215 -3.256 -16.650 1.00 93.44 87 PRO A CA 1
ATOM 704 C C . PRO A 1 87 ? 12.281 -2.072 -15.692 1.00 93.44 87 PRO A C 1
ATOM 706 O O . PRO A 1 87 ? 12.466 -2.224 -14.478 1.00 93.44 87 PRO A O 1
ATOM 709 N N . GLN A 1 88 ? 12.150 -0.869 -16.245 1.00 94.81 88 GLN A N 1
ATOM 710 C CA . GLN A 1 88 ? 12.314 0.369 -15.497 1.00 94.81 88 GLN A CA 1
ATOM 711 C C . GLN A 1 88 ? 11.156 1.322 -15.746 1.00 94.81 88 GLN A C 1
ATOM 713 O O . GLN A 1 88 ? 10.756 1.551 -16.884 1.00 94.81 88 GLN A O 1
ATOM 718 N N . ILE A 1 89 ? 10.691 1.969 -14.680 1.00 93.00 89 ILE A N 1
ATOM 719 C CA . ILE A 1 89 ? 9.695 3.038 -14.770 1.00 93.00 89 ILE A CA 1
ATOM 720 C C . ILE A 1 89 ? 10.298 4.378 -14.363 1.00 93.00 89 ILE A C 1
ATOM 722 O O . ILE A 1 89 ? 11.243 4.457 -13.573 1.00 93.00 89 ILE A O 1
ATOM 726 N N . LYS A 1 90 ? 9.719 5.461 -14.887 1.00 91.56 90 LYS A N 1
ATOM 727 C CA . LYS A 1 90 ? 10.083 6.827 -14.505 1.00 91.56 90 LYS A CA 1
ATOM 728 C C . LYS A 1 90 ? 9.146 7.335 -13.418 1.00 91.56 90 LYS A C 1
ATOM 730 O O . LYS A 1 90 ? 7.947 7.477 -13.646 1.00 91.56 90 LYS A O 1
ATOM 735 N N . ILE A 1 91 ? 9.695 7.673 -12.257 1.00 89.25 91 ILE A N 1
ATOM 736 C CA . ILE A 1 91 ? 8.948 8.264 -11.142 1.00 89.25 91 ILE A CA 1
ATOM 737 C C . ILE A 1 91 ? 9.278 9.750 -10.992 1.00 89.25 91 ILE A C 1
ATOM 739 O O . ILE A 1 91 ? 10.423 10.173 -11.160 1.00 89.25 91 ILE A O 1
ATOM 743 N N . ARG A 1 92 ? 8.270 10.573 -10.681 1.00 82.44 92 ARG A N 1
ATOM 744 C CA . ARG A 1 92 ? 8.453 12.021 -10.483 1.00 82.44 92 ARG A CA 1
ATOM 745 C C . ARG A 1 92 ? 8.971 12.333 -9.082 1.00 82.44 92 ARG A C 1
ATOM 747 O O . ARG A 1 92 ? 8.356 11.944 -8.083 1.00 82.44 92 ARG A O 1
ATOM 754 N N . ARG A 1 93 ? 10.050 13.116 -9.005 1.00 75.69 93 ARG A N 1
ATOM 755 C CA . ARG A 1 93 ? 10.710 13.537 -7.761 1.00 75.69 93 ARG A CA 1
ATOM 756 C C . ARG A 1 93 ? 9.955 14.699 -7.094 1.00 75.69 93 ARG A C 1
ATOM 758 O O . ARG A 1 93 ? 10.408 15.837 -7.052 1.00 75.69 93 ARG A O 1
ATOM 765 N N . GLY A 1 94 ? 8.766 14.415 -6.569 1.00 67.56 94 GLY A N 1
ATOM 766 C CA . GLY A 1 94 ? 7.968 15.380 -5.803 1.00 67.56 94 GLY A CA 1
ATOM 767 C C . GLY A 1 94 ? 7.633 16.682 -6.544 1.00 67.56 94 GLY A C 1
ATOM 768 O O . GLY A 1 94 ? 7.221 16.634 -7.697 1.00 67.56 94 GLY A O 1
ATOM 769 N N . HIS A 1 95 ? 7.736 17.825 -5.853 1.00 62.03 95 HIS A N 1
ATOM 770 C CA . HIS A 1 95 ? 7.369 19.156 -6.373 1.00 62.03 95 HIS A CA 1
ATOM 771 C C . HIS A 1 95 ? 8.412 19.772 -7.322 1.00 62.03 95 HIS A C 1
ATOM 773 O O . HIS A 1 95 ? 8.196 20.872 -7.819 1.00 62.03 95 HIS A O 1
ATOM 779 N N . TYR A 1 96 ? 9.538 19.096 -7.564 1.00 59.25 96 TYR A N 1
ATOM 780 C CA . TYR A 1 96 ? 10.549 19.579 -8.497 1.00 59.25 96 TYR A CA 1
ATOM 781 C C . TYR A 1 96 ? 10.126 19.207 -9.917 1.00 59.25 96 TYR A C 1
ATOM 783 O O . TYR A 1 96 ? 10.294 18.064 -10.353 1.00 59.25 96 TYR A O 1
ATOM 791 N N . GLU A 1 97 ? 9.533 20.166 -10.626 1.00 60.09 97 GLU A N 1
ATOM 792 C CA . GLU A 1 97 ? 9.182 20.001 -12.034 1.00 60.09 97 GLU A CA 1
ATOM 793 C C . GLU A 1 97 ? 10.416 19.579 -12.849 1.00 60.09 97 GLU A C 1
ATOM 795 O O . GLU A 1 97 ? 11.512 20.111 -12.687 1.00 60.09 97 GLU A O 1
ATOM 800 N N . GLY A 1 98 ? 10.242 18.566 -13.701 1.00 67.44 98 GLY A N 1
ATOM 801 C CA . GLY A 1 98 ? 11.276 18.082 -14.619 1.00 67.44 98 GLY A CA 1
ATOM 802 C C . GLY A 1 98 ? 12.237 17.020 -14.072 1.00 67.44 98 GLY A C 1
ATOM 803 O O . GLY A 1 98 ? 12.886 16.354 -14.875 1.00 67.44 98 GLY A O 1
ATOM 804 N N . MET A 1 99 ? 12.310 16.774 -12.756 1.00 78.06 99 MET A N 1
ATOM 805 C CA . MET A 1 99 ? 13.164 15.699 -12.227 1.00 78.06 99 MET A CA 1
ATOM 806 C C . MET A 1 99 ? 12.433 14.353 -12.199 1.00 78.06 99 MET A C 1
ATOM 808 O O . MET A 1 99 ? 11.571 14.097 -11.351 1.00 78.06 99 MET A O 1
ATOM 812 N N . GLN A 1 100 ? 12.814 13.473 -13.124 1.00 86.12 100 GLN A N 1
ATOM 813 C CA . GLN A 1 100 ? 12.412 12.068 -13.142 1.00 86.12 100 GLN A CA 1
ATOM 814 C C . GLN A 1 100 ? 13.565 11.185 -12.669 1.00 86.12 100 GLN A C 1
ATOM 816 O O . GLN A 1 100 ? 14.725 11.439 -12.986 1.00 86.12 100 GLN A O 1
ATOM 821 N N . LEU A 1 101 ? 13.229 10.150 -11.909 1.00 89.00 101 LEU A N 1
ATOM 822 C CA . LEU A 1 101 ? 14.147 9.081 -11.546 1.00 89.00 101 LEU A CA 1
ATOM 823 C C . LEU A 1 101 ? 13.718 7.813 -12.261 1.00 89.00 101 LEU A C 1
ATOM 825 O O . LEU A 1 101 ? 12.530 7.495 -12.294 1.00 89.00 101 LEU A O 1
ATOM 829 N N . THR A 1 102 ? 14.690 7.101 -12.804 1.00 92.44 102 THR A N 1
ATOM 830 C CA . THR A 1 102 ? 14.478 5.775 -13.365 1.00 92.44 102 THR A CA 1
ATOM 831 C C . THR A 1 102 ? 14.726 4.751 -12.269 1.00 92.44 102 THR A C 1
ATOM 833 O O . THR A 1 102 ? 15.775 4.783 -11.627 1.00 92.44 102 THR A O 1
ATOM 836 N N . VAL A 1 103 ? 13.750 3.882 -12.028 1.00 93.88 103 VAL A N 1
ATOM 837 C CA . VAL A 1 103 ? 13.798 2.872 -10.965 1.00 93.88 103 VAL A CA 1
ATOM 838 C C . VAL A 1 103 ? 13.457 1.500 -11.525 1.00 93.88 103 VAL A C 1
ATOM 840 O O . VAL A 1 103 ? 12.653 1.395 -12.450 1.00 93.88 103 VAL A O 1
ATOM 843 N N . SER A 1 104 ? 14.070 0.461 -10.962 1.00 96.12 104 SER A N 1
ATOM 844 C CA . SER A 1 104 ? 13.817 -0.932 -11.331 1.00 96.12 104 SER A CA 1
ATOM 845 C C . SER A 1 104 ? 12.455 -1.390 -10.808 1.00 96.12 104 SER A C 1
ATOM 847 O O . SER A 1 104 ? 12.140 -1.220 -9.625 1.00 96.12 104 SER A O 1
ATOM 849 N N . VAL A 1 105 ? 11.655 -1.985 -11.694 1.00 95.94 105 VAL A N 1
ATOM 850 C CA . VAL A 1 105 ? 10.351 -2.575 -11.362 1.00 95.94 105 VAL A CA 1
ATOM 851 C C . VAL A 1 105 ? 10.534 -3.725 -10.371 1.00 95.94 105 VAL A C 1
ATOM 853 O O . VAL A 1 105 ? 9.828 -3.775 -9.369 1.00 95.94 105 VAL A O 1
ATOM 856 N N . GLU A 1 106 ? 11.549 -4.571 -10.562 1.00 95.44 106 GLU A N 1
ATOM 857 C CA . GLU A 1 106 ? 11.874 -5.674 -9.646 1.00 95.44 106 GLU A CA 1
ATOM 858 C C . GLU A 1 106 ? 12.173 -5.172 -8.225 1.00 95.44 106 GLU A C 1
ATOM 860 O O . GLU A 1 106 ? 11.653 -5.707 -7.246 1.00 95.44 106 GLU A O 1
ATOM 865 N N . ARG A 1 107 ? 12.962 -4.094 -8.094 1.00 94.50 107 ARG A N 1
ATOM 866 C CA . ARG A 1 107 ? 13.264 -3.482 -6.786 1.00 94.50 107 ARG A CA 1
ATOM 867 C C . ARG A 1 107 ? 12.020 -2.918 -6.107 1.00 94.50 107 ARG A C 1
ATOM 869 O O . ARG A 1 107 ? 11.902 -2.991 -4.885 1.00 94.50 107 ARG A O 1
ATOM 876 N N . LEU A 1 108 ? 11.090 -2.363 -6.881 1.00 94.38 108 LEU A N 1
ATOM 877 C CA . LEU A 1 108 ? 9.806 -1.904 -6.359 1.00 94.38 108 LEU A CA 1
ATOM 878 C C . LEU A 1 108 ? 8.914 -3.075 -5.921 1.00 94.38 108 LEU A C 1
ATOM 880 O O . LEU A 1 108 ? 8.283 -2.966 -4.872 1.00 94.38 108 LEU A O 1
ATOM 884 N N . CYS A 1 109 ? 8.885 -4.185 -6.664 1.00 95.44 109 CYS A N 1
ATOM 885 C CA . CYS A 1 109 ? 8.165 -5.406 -6.280 1.00 95.44 109 CYS A CA 1
ATOM 886 C C . CYS A 1 109 ? 8.722 -6.020 -4.989 1.00 95.44 109 CYS A C 1
ATOM 888 O O . CYS A 1 109 ? 7.953 -6.375 -4.094 1.00 95.44 109 CYS A O 1
ATOM 890 N N . ASP A 1 110 ? 10.049 -6.091 -4.857 1.00 93.50 110 ASP A N 1
ATOM 891 C CA . ASP A 1 110 ? 10.721 -6.540 -3.634 1.00 93.50 110 ASP A CA 1
ATOM 892 C C . ASP A 1 110 ? 10.374 -5.636 -2.441 1.00 93.50 110 ASP A C 1
ATOM 894 O O . ASP A 1 110 ? 9.951 -6.121 -1.390 1.00 93.50 110 ASP A O 1
ATOM 898 N N . LEU A 1 111 ? 10.472 -4.311 -2.613 1.00 92.81 111 LEU A N 1
ATOM 899 C CA . LEU A 1 111 ? 10.077 -3.348 -1.585 1.00 92.81 111 LEU A CA 1
ATOM 900 C C . LEU A 1 111 ? 8.613 -3.536 -1.171 1.00 92.81 111 LEU A C 1
ATOM 902 O O . LEU A 1 111 ? 8.309 -3.581 0.023 1.00 92.81 111 LEU A O 1
ATOM 906 N N . TYR A 1 112 ? 7.716 -3.645 -2.153 1.00 93.69 112 TYR A N 1
ATOM 907 C CA . TYR A 1 112 ? 6.296 -3.860 -1.913 1.00 93.69 112 TYR A CA 1
ATOM 908 C C . TYR A 1 112 ? 6.071 -5.131 -1.095 1.00 93.69 112 TYR A C 1
ATOM 910 O O . TYR A 1 112 ? 5.369 -5.099 -0.082 1.00 93.69 112 TYR A O 1
ATOM 918 N N . SER A 1 113 ? 6.721 -6.225 -1.487 1.00 94.50 113 SER A N 1
ATOM 919 C CA . SER A 1 113 ? 6.540 -7.527 -0.859 1.00 94.50 113 SER A CA 1
ATOM 920 C C . SER A 1 113 ? 7.079 -7.561 0.563 1.00 94.50 113 SER A C 1
ATOM 922 O O . SER A 1 113 ? 6.350 -7.911 1.493 1.00 94.50 113 SER A O 1
ATOM 924 N N . ARG A 1 114 ? 8.328 -7.118 0.766 1.00 91.44 114 ARG A N 1
ATOM 925 C CA . ARG A 1 114 ? 8.944 -7.068 2.097 1.00 91.44 114 ARG A CA 1
ATOM 926 C C . ARG A 1 114 ? 8.134 -6.204 3.051 1.00 91.44 114 ARG A C 1
ATOM 928 O O . ARG A 1 114 ? 7.871 -6.641 4.167 1.00 91.44 114 ARG A O 1
ATOM 935 N N . TYR A 1 115 ? 7.692 -5.023 2.613 1.00 91.00 115 TYR A N 1
ATOM 936 C CA . TYR A 1 115 ? 6.905 -4.123 3.454 1.00 91.00 115 TYR A CA 1
ATOM 937 C C . TYR A 1 115 ? 5.613 -4.775 3.954 1.00 91.00 115 TYR A C 1
ATOM 939 O O . TYR A 1 115 ? 5.377 -4.815 5.161 1.00 91.00 115 TYR A O 1
ATOM 947 N N . HIS A 1 116 ? 4.784 -5.299 3.047 1.00 92.12 116 HIS A N 1
ATOM 948 C CA . HIS A 1 116 ? 3.488 -5.855 3.432 1.00 92.12 116 HIS A CA 1
ATOM 949 C C . HIS A 1 116 ? 3.648 -7.149 4.230 1.00 92.12 116 HIS A C 1
ATOM 951 O O . HIS A 1 116 ? 3.017 -7.281 5.276 1.00 92.12 116 HIS A O 1
ATOM 957 N N . LEU A 1 117 ? 4.538 -8.060 3.816 1.00 91.75 117 LEU A N 1
ATOM 958 C CA . LEU A 1 117 ? 4.797 -9.284 4.579 1.00 91.75 117 LEU A CA 1
ATOM 959 C C . LEU A 1 117 ? 5.325 -8.991 5.974 1.00 91.75 117 LEU A C 1
ATOM 961 O O . LEU A 1 117 ? 4.921 -9.667 6.911 1.00 91.75 117 LEU A O 1
ATOM 965 N N . GLY A 1 118 ? 6.201 -7.998 6.134 1.00 89.38 118 GLY A N 1
ATOM 966 C CA . GLY A 1 118 ? 6.700 -7.622 7.452 1.00 89.38 118 GLY A CA 1
ATOM 967 C C . GLY A 1 118 ? 5.566 -7.246 8.403 1.00 89.38 118 GLY A C 1
ATOM 968 O O . GLY A 1 118 ? 5.518 -7.734 9.529 1.00 89.38 118 GLY A O 1
ATOM 969 N N . TRP A 1 119 ? 4.623 -6.423 7.944 1.00 89.31 119 TRP A N 1
ATOM 970 C CA . TRP A 1 119 ? 3.490 -6.006 8.768 1.00 89.31 119 TRP A CA 1
ATOM 971 C C . TRP A 1 119 ? 2.476 -7.123 8.998 1.00 89.31 119 TRP A C 1
ATOM 973 O O . TRP A 1 119 ? 2.040 -7.317 10.131 1.00 89.31 119 TRP A O 1
ATOM 983 N N . LEU A 1 120 ? 2.161 -7.902 7.963 1.00 90.69 120 LEU A N 1
ATOM 984 C CA . LEU A 1 120 ? 1.269 -9.059 8.065 1.00 90.69 120 LEU A CA 1
ATOM 985 C C . LEU A 1 120 ? 1.829 -10.157 8.983 1.00 90.69 120 LEU A C 1
ATOM 987 O O . LEU A 1 120 ? 1.061 -10.875 9.614 1.00 90.69 120 LEU A O 1
ATOM 991 N N . ARG A 1 121 ? 3.159 -10.284 9.075 1.00 90.75 121 ARG A N 1
ATOM 992 C CA . ARG A 1 121 ? 3.851 -11.231 9.966 1.00 90.75 121 ARG A CA 1
ATOM 993 C C . ARG A 1 121 ? 4.175 -10.647 11.341 1.00 90.75 121 ARG A C 1
ATOM 995 O O . ARG A 1 121 ? 4.735 -11.360 12.173 1.00 90.75 121 ARG A O 1
ATOM 1002 N N . SER A 1 122 ? 3.874 -9.372 11.586 1.00 88.38 122 SER A N 1
ATOM 1003 C CA . SER A 1 122 ? 4.108 -8.760 12.894 1.00 88.38 122 SER A CA 1
ATOM 1004 C C . SER A 1 122 ? 3.204 -9.389 13.960 1.00 88.38 122 SER A C 1
ATOM 1006 O O . SER A 1 122 ? 2.141 -9.927 13.660 1.00 88.38 122 SER A O 1
ATOM 1008 N N . SER A 1 123 ? 3.606 -9.307 15.230 1.00 89.12 123 SER A N 1
ATOM 1009 C CA . SER A 1 123 ? 2.793 -9.811 16.347 1.00 89.12 123 SER A CA 1
ATOM 1010 C C . SER A 1 123 ? 1.595 -8.917 16.687 1.00 89.12 123 SER A C 1
ATOM 1012 O O . SER A 1 123 ? 0.823 -9.247 17.585 1.00 89.12 123 SER A O 1
ATOM 1014 N N . LEU A 1 124 ? 1.466 -7.761 16.032 1.00 87.88 124 LEU A N 1
ATOM 1015 C CA . LEU A 1 124 ? 0.375 -6.823 16.263 1.00 87.88 124 LEU A CA 1
ATOM 1016 C C . LEU A 1 124 ? -0.872 -7.243 15.490 1.00 87.88 124 LEU A C 1
ATOM 1018 O O . LEU A 1 124 ? -0.793 -7.786 14.385 1.00 87.88 124 LEU A O 1
ATOM 1022 N N . ARG A 1 125 ? -2.044 -6.904 16.033 1.00 91.12 125 ARG A N 1
ATOM 1023 C CA . ARG A 1 125 ? -3.308 -7.072 15.314 1.00 91.12 125 ARG A CA 1
ATOM 1024 C C . ARG A 1 125 ? -3.310 -6.148 14.096 1.00 91.12 125 ARG A C 1
ATOM 1026 O O . ARG A 1 125 ? -3.483 -4.940 14.237 1.00 91.12 125 ARG A O 1
ATOM 1033 N N . THR A 1 126 ? -3.146 -6.728 12.912 1.00 91.81 126 THR A N 1
ATOM 1034 C CA . THR A 1 126 ? -3.089 -5.995 11.645 1.00 91.81 126 THR A CA 1
ATOM 1035 C C . THR A 1 126 ? -4.357 -6.223 10.828 1.00 91.81 126 THR A C 1
ATOM 1037 O O . THR A 1 126 ? -4.768 -7.358 10.614 1.00 91.81 126 THR A O 1
ATOM 1040 N N . VAL A 1 127 ? -4.967 -5.133 10.367 1.00 94.38 127 VAL A N 1
ATOM 1041 C CA . VAL A 1 127 ? -6.168 -5.102 9.530 1.00 94.38 127 VAL A CA 1
ATOM 1042 C C . VAL A 1 127 ? -5.778 -4.532 8.165 1.00 94.38 127 VAL A C 1
ATOM 1044 O O . VAL A 1 127 ? -5.541 -3.323 8.062 1.00 94.38 127 VAL A O 1
ATOM 1047 N N . PRO A 1 128 ? -5.663 -5.363 7.117 1.00 95.56 128 PRO A N 1
ATOM 1048 C CA . PRO A 1 128 ? -5.403 -4.875 5.771 1.00 95.56 128 PRO A CA 1
ATOM 1049 C C . PRO A 1 128 ? -6.626 -4.133 5.217 1.00 95.56 128 PRO A C 1
ATOM 1051 O O . PRO A 1 128 ? -7.765 -4.589 5.326 1.00 95.56 128 PRO A O 1
ATOM 1054 N N . VAL A 1 129 ? -6.384 -2.964 4.627 1.00 93.88 129 VAL A N 1
ATOM 1055 C CA . VAL A 1 129 ? -7.398 -2.113 4.000 1.00 93.88 129 VAL A CA 1
ATOM 1056 C C . VAL A 1 129 ? -6.909 -1.688 2.619 1.00 93.88 129 VAL A C 1
ATOM 1058 O O . VAL A 1 129 ? -6.066 -0.797 2.489 1.00 93.88 129 VAL A O 1
ATOM 1061 N N . ALA A 1 130 ? -7.473 -2.299 1.578 1.00 93.50 130 ALA A N 1
ATOM 1062 C CA . ALA A 1 130 ? -7.259 -1.873 0.202 1.00 93.50 130 ALA A CA 1
ATOM 1063 C C . ALA A 1 130 ? -7.952 -0.526 -0.031 1.00 93.50 130 ALA A C 1
ATOM 1065 O O . ALA A 1 130 ? -9.144 -0.383 0.262 1.00 93.50 130 ALA A O 1
ATOM 1066 N N . LEU A 1 131 ? -7.237 0.460 -0.579 1.00 91.00 131 LEU A N 1
ATOM 1067 C CA . LEU A 1 131 ? -7.817 1.765 -0.905 1.00 91.00 131 LEU A CA 1
ATOM 1068 C C . LEU A 1 131 ? -8.985 1.620 -1.887 1.00 91.00 131 LEU A C 1
ATOM 1070 O O . LEU A 1 131 ? -9.986 2.322 -1.762 1.00 91.00 131 LEU A O 1
ATOM 1074 N N . GLU A 1 132 ? -8.858 0.702 -2.839 1.00 87.69 132 GLU A N 1
ATOM 1075 C CA . GLU A 1 132 ? -9.875 0.361 -3.828 1.00 87.69 132 GLU A CA 1
ATOM 1076 C C . GLU A 1 132 ? -11.180 -0.082 -3.145 1.00 87.69 132 GLU A C 1
ATOM 1078 O O . GLU A 1 132 ? -12.250 0.411 -3.499 1.00 87.69 132 GLU A O 1
ATOM 1083 N N . SER A 1 133 ? -11.100 -0.897 -2.084 1.00 88.75 133 SER A N 1
ATOM 1084 C CA . SER A 1 133 ? -12.274 -1.282 -1.288 1.00 88.75 133 SER A CA 1
ATOM 1085 C C . SER A 1 133 ? -12.893 -0.101 -0.546 1.00 88.75 133 SER A C 1
ATOM 1087 O O . SER A 1 133 ? -14.112 -0.021 -0.467 1.00 88.75 133 SER A O 1
ATOM 1089 N N . VAL A 1 134 ? -12.091 0.839 -0.027 1.00 89.12 134 VAL A N 1
ATOM 1090 C CA . VAL A 1 134 ? -12.633 2.046 0.633 1.00 89.12 134 VAL A CA 1
ATOM 1091 C C . VAL A 1 134 ? -13.421 2.906 -0.354 1.00 89.12 134 VAL A C 1
ATOM 1093 O O . VAL A 1 134 ? -14.418 3.522 0.010 1.00 89.12 134 VAL A O 1
ATOM 1096 N N . ILE A 1 135 ? -12.958 2.979 -1.602 1.00 85.44 135 ILE A N 1
ATOM 1097 C CA . ILE A 1 135 ? -13.607 3.762 -2.657 1.00 85.44 135 ILE A CA 1
ATOM 1098 C C . ILE A 1 135 ? -14.886 3.077 -3.139 1.00 85.44 135 ILE A C 1
ATOM 1100 O O . ILE A 1 135 ? -15.866 3.771 -3.411 1.00 85.44 135 ILE A O 1
ATOM 1104 N N . ALA A 1 136 ? -14.866 1.748 -3.256 1.00 84.88 136 ALA A N 1
ATOM 1105 C CA . ALA A 1 136 ? -15.999 0.959 -3.725 1.00 84.88 136 ALA A CA 1
ATOM 1106 C C . ALA A 1 136 ? -17.107 0.831 -2.668 1.00 84.88 136 ALA A C 1
ATOM 1108 O O . ALA A 1 136 ? -18.279 1.005 -2.993 1.00 84.88 136 ALA A O 1
ATOM 1109 N N . ASP A 1 137 ? -16.741 0.554 -1.415 1.00 87.31 137 ASP A N 1
ATOM 1110 C CA . ASP A 1 137 ? -17.674 0.324 -0.312 1.00 87.31 137 ASP A CA 1
ATOM 1111 C C . ASP A 1 137 ? -17.085 0.795 1.028 1.00 87.31 137 ASP A C 1
ATOM 1113 O O . ASP A 1 137 ? -16.560 0.025 1.839 1.00 87.31 137 ASP A O 1
ATOM 1117 N N . VAL A 1 138 ? -17.192 2.101 1.283 1.00 87.88 138 VAL A N 1
ATOM 1118 C CA . VAL A 1 138 ? -16.735 2.699 2.545 1.00 87.88 138 VAL A CA 1
ATOM 1119 C C . VAL A 1 138 ? -17.446 2.102 3.765 1.00 87.88 138 VAL A C 1
ATOM 1121 O O . VAL A 1 138 ? -16.822 1.952 4.815 1.00 87.88 138 VAL A O 1
ATOM 1124 N N . HIS A 1 139 ? -18.722 1.721 3.634 1.00 89.06 139 HIS A N 1
ATOM 1125 C CA . HIS A 1 139 ? -19.508 1.164 4.734 1.00 89.06 139 HIS A CA 1
ATOM 1126 C C . HIS A 1 139 ? -18.996 -0.221 5.127 1.00 89.06 139 HIS A C 1
ATOM 1128 O O . HIS A 1 139 ? -18.775 -0.470 6.312 1.00 89.06 139 HIS A O 1
ATOM 1134 N N . GLY A 1 140 ? -18.743 -1.089 4.145 1.00 90.19 140 GLY A N 1
ATOM 1135 C CA . GLY A 1 140 ? -18.145 -2.401 4.379 1.00 90.19 140 GLY A CA 1
ATOM 1136 C C . GLY A 1 140 ? -16.759 -2.302 5.015 1.00 90.19 140 GLY A C 1
ATOM 1137 O O . GLY A 1 140 ? -16.438 -3.061 5.930 1.00 90.19 140 GLY A O 1
ATOM 1138 N N . VAL A 1 141 ? -15.935 -1.326 4.611 1.00 91.31 141 VAL A N 1
ATOM 1139 C CA . VAL A 1 141 ? -14.641 -1.094 5.277 1.00 91.31 141 VAL A CA 1
ATOM 1140 C C . VAL A 1 141 ? -14.814 -0.638 6.725 1.00 91.31 141 VAL A C 1
ATOM 1142 O O . VAL A 1 141 ? -14.109 -1.148 7.595 1.00 91.31 141 VAL A O 1
ATOM 1145 N N . VAL A 1 142 ? -15.734 0.290 7.001 1.00 90.94 142 VAL A N 1
ATOM 1146 C CA . VAL A 1 142 ? -16.009 0.743 8.373 1.00 90.94 142 VAL A CA 1
ATOM 1147 C C . VAL A 1 142 ? -16.485 -0.419 9.247 1.00 90.94 142 VAL A C 1
ATOM 1149 O O . VAL A 1 142 ? -15.924 -0.604 10.323 1.00 90.94 142 VAL A O 1
ATOM 1152 N N . GLY A 1 143 ? -17.397 -1.262 8.754 1.00 91.81 143 GLY A N 1
ATOM 1153 C CA . GLY A 1 143 ? -17.853 -2.454 9.477 1.00 91.81 143 GLY A CA 1
ATOM 1154 C C . GLY A 1 143 ? -16.711 -3.414 9.831 1.00 91.81 143 GLY A C 1
ATOM 1155 O O . GLY A 1 143 ? -16.587 -3.828 10.981 1.00 91.81 143 GLY A O 1
ATOM 1156 N N . ARG A 1 144 ? -15.789 -3.687 8.895 1.00 92.19 144 ARG A N 1
ATOM 1157 C CA . ARG A 1 144 ? -14.597 -4.518 9.178 1.00 92.19 144 ARG A CA 1
ATOM 1158 C C . ARG A 1 144 ? -13.680 -3.913 10.243 1.00 92.19 144 ARG A C 1
ATOM 1160 O O . ARG A 1 144 ? -13.064 -4.635 11.024 1.00 92.19 144 ARG A O 1
ATOM 1167 N N . LEU A 1 145 ? -13.551 -2.588 10.268 1.00 92.50 145 LEU A N 1
ATOM 1168 C CA . LEU A 1 145 ? -12.772 -1.897 11.295 1.00 92.50 145 LEU A CA 1
ATOM 1169 C C . LEU A 1 145 ? -13.457 -1.982 12.672 1.00 92.50 145 LEU A C 1
ATOM 1171 O O . LEU A 1 145 ? -12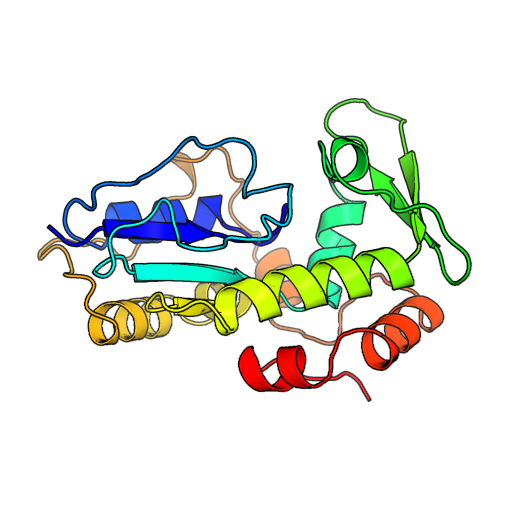.761 -2.154 13.673 1.00 92.50 145 LEU A O 1
ATOM 1175 N N . GLU A 1 146 ? -14.792 -1.934 12.727 1.00 92.69 146 GLU A N 1
ATOM 1176 C CA . GLU A 1 146 ? -15.566 -2.188 13.953 1.00 92.69 146 GLU A CA 1
ATOM 1177 C C . GLU A 1 146 ? -15.355 -3.621 14.464 1.00 92.69 146 GLU A C 1
ATOM 11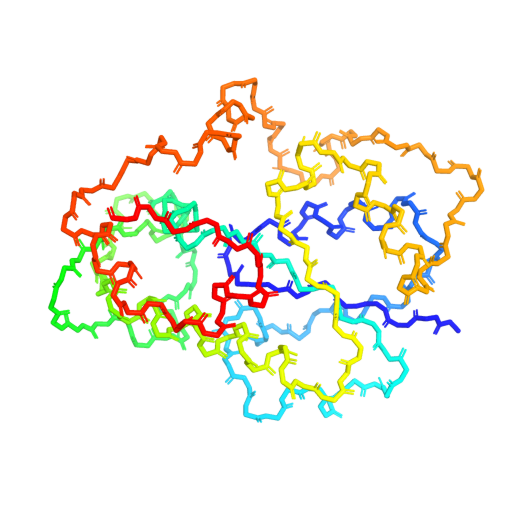79 O O . GLU A 1 146 ? -15.018 -3.822 15.632 1.00 92.69 146 GLU A O 1
ATOM 1184 N N . GLU A 1 147 ? -15.444 -4.617 13.578 1.00 92.88 147 GLU A N 1
ATOM 1185 C CA . GLU A 1 147 ? -15.172 -6.029 13.891 1.00 92.88 147 GLU A CA 1
ATOM 1186 C C . GLU A 1 147 ? -13.741 -6.253 14.403 1.00 92.88 147 GLU A C 1
ATOM 1188 O O . GLU A 1 147 ? -13.498 -7.091 15.276 1.00 92.88 147 GLU A O 1
ATOM 1193 N N . ALA A 1 148 ? -12.782 -5.467 13.908 1.00 90.31 148 ALA A N 1
ATOM 1194 C CA . ALA A 1 148 ? -11.401 -5.498 14.375 1.00 90.31 148 ALA A CA 1
ATOM 1195 C C . ALA A 1 148 ? -11.197 -4.863 15.763 1.00 90.31 148 ALA A C 1
ATOM 1197 O O . ALA A 1 148 ? -10.123 -5.026 16.359 1.00 90.31 148 ALA A O 1
ATOM 1198 N N . GLY A 1 149 ? -12.216 -4.186 16.298 1.00 90.38 149 GLY A N 1
ATOM 1199 C CA . GLY A 1 149 ? -12.238 -3.604 17.635 1.00 90.38 149 GLY A CA 1
ATOM 1200 C C . GLY A 1 149 ? -12.185 -2.079 17.676 1.00 90.38 149 GLY A C 1
ATOM 1201 O O . GLY A 1 149 ? -12.065 -1.533 18.771 1.00 90.38 149 GLY A O 1
ATOM 1202 N N . LEU A 1 150 ? -12.267 -1.374 16.539 1.00 90.06 150 LEU A N 1
ATOM 1203 C CA . LEU A 1 150 ? -12.396 0.083 16.571 1.00 90.06 150 LEU A CA 1
ATOM 1204 C C . LEU A 1 150 ? -13.818 0.468 16.993 1.00 90.06 150 LEU A C 1
ATOM 1206 O O . LEU A 1 150 ? -14.803 -0.032 16.459 1.00 90.06 150 LEU A O 1
ATOM 1210 N N . ARG A 1 151 ? -13.937 1.400 17.937 1.00 90.00 151 ARG A N 1
ATOM 1211 C CA . ARG A 1 151 ? -15.237 1.860 18.439 1.00 90.00 151 ARG A CA 1
ATOM 1212 C C . ARG A 1 151 ? -15.742 3.021 17.613 1.00 90.00 151 ARG A C 1
ATOM 1214 O O . ARG A 1 151 ? -15.039 4.018 17.482 1.00 90.00 151 ARG A O 1
ATOM 1221 N N . ARG A 1 152 ? -16.939 2.900 17.056 1.00 88.69 152 ARG A N 1
ATOM 1222 C CA . ARG A 1 152 ? -17.549 3.937 16.227 1.00 88.69 152 ARG A CA 1
ATOM 1223 C C . ARG A 1 152 ? -18.096 5.092 17.068 1.00 88.69 152 ARG A C 1
ATOM 1225 O O . ARG A 1 152 ? -18.610 4.878 18.159 1.00 88.69 152 ARG A O 1
ATOM 1232 N N . ILE A 1 153 ? -18.003 6.314 16.548 1.00 87.69 153 ILE A N 1
ATOM 1233 C CA . ILE A 1 153 ? -18.651 7.494 17.136 1.00 87.69 153 ILE A CA 1
ATOM 1234 C C . ILE A 1 153 ? -20.151 7.418 16.830 1.00 87.69 153 ILE A C 1
ATOM 1236 O O . ILE A 1 153 ? -20.530 7.281 15.669 1.00 87.69 153 ILE A O 1
ATOM 1240 N N . GLU A 1 154 ? -21.010 7.563 17.843 1.00 76.94 154 GLU A N 1
ATOM 1241 C CA . GLU A 1 154 ? -22.477 7.465 17.694 1.00 76.94 154 GLU A CA 1
ATOM 1242 C C . GLU A 1 154 ? -23.069 8.440 16.655 1.00 76.94 154 GLU A C 1
ATOM 1244 O O . GLU A 1 154 ? -24.103 8.154 16.057 1.00 76.94 154 GLU A O 1
ATOM 1249 N N . GLN A 1 155 ? -22.403 9.573 16.404 1.00 68.81 155 GLN A N 1
ATOM 1250 C CA . GLN A 1 155 ? -22.790 10.601 15.427 1.00 68.81 155 GLN A CA 1
ATOM 1251 C C . GLN A 1 155 ? -21.872 10.640 14.191 1.00 68.81 155 GLN A C 1
ATOM 1253 O O . GLN A 1 155 ? -21.656 11.702 13.615 1.00 68.81 155 GLN A O 1
ATOM 1258 N N . SER A 1 156 ? -21.274 9.512 13.791 1.00 67.44 156 SER A N 1
ATOM 1259 C CA . SER A 1 156 ? -20.393 9.491 12.617 1.00 67.44 156 SER A CA 1
ATOM 1260 C C . SER A 1 156 ? -21.161 9.854 11.337 1.00 67.44 156 SER A C 1
ATOM 1262 O O . SER A 1 156 ? -22.035 9.095 10.903 1.00 67.44 156 SER A O 1
ATOM 1264 N N . GLU A 1 157 ? -20.790 10.951 10.687 1.00 65.06 157 GLU A N 1
ATOM 1265 C CA . GLU A 1 157 ? -21.134 11.182 9.287 1.00 65.06 157 GLU A CA 1
ATOM 1266 C C . GLU A 1 157 ? -20.175 10.347 8.431 1.00 65.06 157 GLU A C 1
ATOM 1268 O O . GLU A 1 157 ? -18.960 10.553 8.426 1.00 65.06 157 GLU A O 1
ATOM 1273 N N . LEU A 1 158 ? -20.719 9.373 7.700 1.00 63.97 158 LEU A N 1
ATOM 1274 C CA . LEU A 1 158 ? -19.957 8.564 6.739 1.00 63.97 158 LEU A CA 1
ATOM 1275 C C . LEU A 1 158 ? -19.569 9.359 5.479 1.00 63.97 158 LEU A C 1
ATOM 1277 O O . LEU A 1 158 ? -19.021 8.801 4.526 1.00 63.97 158 LEU A O 1
ATOM 1281 N N . GLU A 1 159 ? -19.827 10.666 5.470 1.00 56.00 159 GLU A N 1
ATOM 1282 C CA . GLU A 1 159 ? -19.497 11.551 4.370 1.00 56.00 159 GLU A CA 1
ATOM 1283 C C . GLU A 1 159 ? -18.032 12.001 4.455 1.00 56.00 159 GLU A C 1
ATOM 1285 O O . GLU A 1 159 ? -17.547 12.670 5.374 1.00 56.00 159 GLU A O 1
ATOM 1290 N N . LEU A 1 160 ? -17.272 11.595 3.443 1.00 53.88 160 LEU A N 1
ATOM 1291 C CA . LEU A 1 160 ? -15.926 12.090 3.219 1.00 53.88 160 LEU A CA 1
ATOM 1292 C C . LEU A 1 160 ? -15.997 13.449 2.523 1.00 53.88 160 LEU A C 1
ATOM 1294 O O . LEU A 1 160 ? -15.807 13.544 1.313 1.00 53.88 160 LEU A O 1
ATOM 1298 N N . ASP A 1 161 ? -16.178 14.517 3.299 1.00 47.03 161 ASP A N 1
ATOM 1299 C CA . ASP A 1 161 ? -15.838 15.858 2.825 1.00 47.03 161 ASP A CA 1
ATOM 1300 C C . ASP A 1 161 ? -14.327 15.942 2.602 1.00 47.03 161 ASP A C 1
ATOM 1302 O O . ASP A 1 161 ? -13.528 16.019 3.541 1.00 47.03 161 ASP A O 1
ATOM 1306 N N . PHE A 1 162 ? -13.916 15.868 1.339 1.00 47.19 162 PHE A N 1
ATOM 1307 C CA . PHE A 1 162 ? -12.518 15.877 0.895 1.00 47.19 162 PHE A CA 1
ATOM 1308 C C . PHE A 1 162 ? -11.755 17.163 1.265 1.00 47.19 162 PHE A C 1
ATOM 1310 O O . PHE A 1 162 ? -10.529 17.208 1.146 1.00 47.19 162 PHE A O 1
ATOM 1317 N N . GLU A 1 163 ? -12.448 18.199 1.742 1.00 37.12 163 GLU A N 1
ATOM 1318 C CA . GLU A 1 163 ? -11.868 19.516 2.015 1.00 37.12 163 GLU A CA 1
ATOM 1319 C C . GLU A 1 163 ? -10.827 19.515 3.148 1.00 37.12 163 GLU A C 1
ATOM 1321 O O . GLU A 1 163 ? -9.874 20.292 3.108 1.00 37.12 163 GLU A O 1
ATOM 1326 N N . VAL A 1 164 ? -10.917 18.599 4.119 1.00 38.91 164 VAL A N 1
ATOM 1327 C CA . VAL A 1 164 ? -10.086 18.667 5.342 1.00 38.91 164 VAL A CA 1
ATOM 1328 C C . VAL A 1 164 ? -8.622 18.243 5.129 1.00 38.91 164 VAL A C 1
ATOM 1330 O O . VAL A 1 164 ? -7.782 18.537 5.972 1.00 38.91 164 VAL A O 1
ATOM 1333 N N . ASN A 1 165 ? -8.262 17.598 4.011 1.00 36.91 165 ASN A N 1
ATOM 1334 C CA . ASN A 1 165 ? -6.924 16.993 3.856 1.00 36.91 165 ASN A CA 1
ATOM 1335 C C . ASN A 1 165 ? -6.078 17.490 2.669 1.00 36.91 165 ASN A C 1
ATOM 1337 O O . ASN A 1 165 ? -5.073 16.855 2.344 1.00 36.91 165 ASN A O 1
ATOM 1341 N N . GLN A 1 166 ? -6.453 18.590 1.998 1.00 40.72 166 GLN A N 1
ATOM 1342 C CA . GLN A 1 166 ? -5.814 19.048 0.740 1.00 40.72 166 GLN A CA 1
ATOM 1343 C C . GLN A 1 166 ? -5.723 17.957 -0.355 1.00 40.72 166 GLN A C 1
ATOM 1345 O O . GLN A 1 166 ? -5.030 18.114 -1.363 1.00 40.72 166 GLN A O 1
ATOM 1350 N N . ALA A 1 167 ? -6.412 16.829 -0.176 1.00 45.44 167 ALA A N 1
ATOM 1351 C CA . ALA A 1 167 ? -6.516 15.773 -1.159 1.00 45.44 167 ALA A CA 1
ATOM 1352 C C . ALA A 1 167 ? -7.690 16.136 -2.064 1.00 45.44 167 ALA A C 1
ATOM 1354 O O . ALA A 1 167 ? -8.828 16.199 -1.610 1.00 45.44 167 ALA A O 1
ATOM 1355 N N . ARG A 1 168 ? -7.411 16.409 -3.342 1.00 46.62 168 ARG A N 1
ATOM 1356 C CA . ARG A 1 168 ? -8.459 16.647 -4.339 1.00 46.62 168 ARG A CA 1
ATOM 1357 C C . ARG A 1 168 ? -9.471 15.484 -4.294 1.00 46.62 168 ARG A C 1
ATOM 1359 O O . ARG A 1 168 ? -9.015 14.336 -4.262 1.00 46.62 168 ARG A O 1
ATOM 1366 N N . PRO A 1 169 ? -10.792 15.753 -4.325 1.00 52.97 169 PRO A N 1
ATOM 1367 C CA . PRO A 1 169 ? -11.794 14.711 -4.509 1.00 52.97 169 PRO A CA 1
ATOM 1368 C C . PRO A 1 169 ? -11.411 13.816 -5.682 1.00 52.97 169 PRO A C 1
ATOM 1370 O O . PRO A 1 169 ? -11.066 14.327 -6.752 1.00 52.97 169 PRO A O 1
ATOM 1373 N N . LEU A 1 170 ? -11.455 12.495 -5.485 1.00 56.88 170 LEU A N 1
ATOM 1374 C CA . LEU A 1 170 ? -11.315 11.564 -6.602 1.00 56.88 170 LEU A CA 1
ATOM 1375 C C . LEU A 1 170 ? -12.441 11.861 -7.590 1.00 56.88 170 LEU A C 1
ATOM 1377 O O . LEU A 1 170 ? -13.620 11.798 -7.223 1.00 56.88 170 LEU A O 1
ATOM 1381 N N . SER A 1 171 ? -12.074 12.208 -8.823 1.00 64.06 171 SER A N 1
ATOM 1382 C CA . SER A 1 171 ? -13.055 12.432 -9.878 1.00 64.06 171 SER A CA 1
ATOM 1383 C C . SER A 1 171 ? -13.819 11.136 -10.163 1.00 64.06 171 SER A C 1
ATOM 1385 O O . SER A 1 171 ? -13.340 10.043 -9.859 1.00 64.06 171 SER A O 1
ATOM 1387 N N . ALA A 1 172 ? -14.998 11.230 -10.783 1.00 68.12 172 ALA A N 1
ATOM 1388 C CA . ALA A 1 172 ? -15.728 10.041 -11.232 1.00 68.12 172 ALA A CA 1
ATOM 1389 C C . ALA A 1 172 ? -14.853 9.138 -12.127 1.00 68.12 172 ALA A C 1
ATOM 1391 O O . ALA A 1 172 ? -14.920 7.917 -12.024 1.00 68.12 172 ALA A O 1
ATOM 1392 N N . SER A 1 173 ? -13.965 9.741 -12.926 1.00 65.00 173 SER A N 1
ATOM 1393 C CA . SER A 1 173 ? -12.981 9.020 -13.737 1.00 65.00 173 SER A CA 1
ATOM 1394 C C . SER A 1 173 ? -11.926 8.305 -12.893 1.00 65.00 173 SER A C 1
ATOM 1396 O O . SER A 1 173 ? -11.574 7.176 -13.215 1.00 65.00 173 SER A O 1
ATOM 1398 N N . ASP A 1 174 ? -11.421 8.930 -11.824 1.00 63.06 174 ASP A N 1
ATOM 1399 C CA . ASP A 1 174 ? -10.454 8.283 -10.927 1.00 63.06 174 ASP A CA 1
ATOM 1400 C C . ASP A 1 174 ? -11.099 7.103 -10.192 1.00 63.06 174 ASP A C 1
ATOM 1402 O O . ASP A 1 174 ? -10.462 6.069 -10.015 1.00 63.06 174 ASP A O 1
ATOM 1406 N N . ARG A 1 175 ? -12.372 7.239 -9.792 1.00 66.12 175 ARG A N 1
ATOM 1407 C CA . ARG A 1 175 ? -13.136 6.157 -9.154 1.00 66.12 175 ARG A CA 1
ATOM 1408 C C . ARG A 1 175 ? -13.378 4.996 -10.115 1.00 66.12 175 ARG A C 1
ATOM 1410 O O . ARG A 1 175 ? -13.117 3.862 -9.741 1.00 66.12 175 ARG A O 1
ATOM 1417 N N . ALA A 1 176 ? -13.819 5.276 -11.342 1.00 67.62 176 ALA A N 1
ATOM 1418 C CA . ALA A 1 176 ? -14.026 4.254 -12.368 1.00 67.62 176 ALA A CA 1
ATOM 1419 C C . ALA A 1 176 ? -12.723 3.511 -12.708 1.00 67.62 176 ALA A C 1
ATOM 1421 O O . ALA A 1 176 ? -12.721 2.290 -12.780 1.00 67.62 176 ALA A O 1
ATOM 1422 N N . ARG A 1 177 ? -11.603 4.236 -12.830 1.00 66.88 177 ARG A N 1
ATOM 1423 C CA . ARG A 1 177 ? -10.282 3.646 -13.091 1.00 66.88 177 ARG A CA 1
ATOM 1424 C C . ARG A 1 177 ? -9.786 2.784 -11.928 1.00 66.88 177 ARG A C 1
ATOM 1426 O O . ARG A 1 177 ? -9.254 1.711 -12.152 1.00 66.88 177 ARG A O 1
ATOM 1433 N N . LEU A 1 178 ? -9.979 3.224 -10.682 1.00 64.94 178 LEU A N 1
ATOM 1434 C CA . LEU A 1 178 ? -9.623 2.422 -9.502 1.00 64.94 178 LEU A CA 1
ATOM 1435 C C . LEU A 1 178 ? -10.534 1.198 -9.310 1.00 64.94 178 LEU A C 1
ATOM 1437 O O . LEU A 1 178 ? -10.139 0.267 -8.614 1.00 64.94 178 LEU A O 1
ATOM 1441 N N . ALA A 1 179 ? -11.728 1.202 -9.909 1.00 61.22 179 ALA A N 1
ATOM 1442 C CA . ALA A 1 179 ? -12.655 0.073 -9.913 1.00 61.22 179 ALA A CA 1
ATOM 1443 C C . ALA A 1 179 ? -12.408 -0.920 -11.064 1.00 61.22 179 ALA A C 1
ATOM 1445 O O . ALA A 1 179 ? -12.898 -2.044 -10.992 1.00 61.22 179 ALA A O 1
ATOM 1446 N N . ASP A 1 180 ? -11.662 -0.528 -12.104 1.00 67.81 180 ASP A N 1
ATOM 1447 C CA . ASP A 1 180 ? -11.285 -1.395 -13.220 1.00 67.81 180 ASP A CA 1
ATOM 1448 C C . ASP A 1 180 ? -9.833 -1.879 -13.058 1.00 67.81 180 ASP A C 1
ATOM 1450 O O . ASP A 1 180 ? -8.892 -1.143 -13.388 1.00 67.81 180 ASP A O 1
ATOM 1454 N N . PRO A 1 181 ? -9.631 -3.129 -12.600 1.00 55.03 181 PRO A N 1
ATOM 1455 C CA . PRO A 1 181 ? -8.309 -3.683 -12.362 1.00 55.03 181 PRO A CA 1
ATOM 1456 C C . PRO A 1 181 ? -7.528 -3.948 -13.651 1.00 55.03 181 PRO A C 1
ATOM 1458 O O . PRO A 1 181 ? -6.427 -4.450 -13.550 1.00 55.03 181 PRO A O 1
ATOM 1461 N N . THR A 1 182 ? -8.043 -3.647 -14.846 1.00 63.72 182 THR A N 1
ATOM 1462 C CA . THR A 1 182 ? -7.321 -3.840 -16.119 1.00 63.72 182 THR A CA 1
ATOM 1463 C C . THR A 1 182 ? -6.841 -2.529 -16.747 1.00 63.72 182 THR A C 1
ATOM 1465 O O . THR A 1 182 ? -6.082 -2.535 -17.716 1.00 63.72 182 THR A O 1
ATOM 1468 N N . SER A 1 183 ? -7.238 -1.386 -16.183 1.00 69.19 183 SER A N 1
ATOM 1469 C CA . SER A 1 183 ? -6.996 -0.060 -16.757 1.00 69.19 183 SER A CA 1
ATOM 1470 C C . SER A 1 183 ? -5.693 0.583 -16.257 1.00 69.19 183 SER A C 1
ATOM 1472 O O . SER A 1 183 ? -5.689 1.675 -15.678 1.00 69.19 183 SER A O 1
ATOM 1474 N N . PHE A 1 184 ? -4.564 -0.098 -16.487 1.00 76.00 184 PHE A N 1
ATOM 1475 C CA . PHE A 1 184 ? -3.245 0.415 -16.111 1.00 76.00 184 PHE A CA 1
ATOM 1476 C C . PHE A 1 184 ? -2.486 1.040 -17.291 1.00 76.00 184 PHE A C 1
ATOM 1478 O O . PHE A 1 184 ? -2.384 0.464 -18.367 1.00 76.00 184 PHE A O 1
ATOM 1485 N N . ASP A 1 185 ? -1.900 2.213 -17.064 1.00 84.12 185 ASP A N 1
ATOM 1486 C CA . ASP A 1 185 ? -0.958 2.920 -17.938 1.00 84.12 185 ASP A CA 1
ATOM 1487 C C . ASP A 1 185 ? 0.476 2.420 -17.674 1.00 84.12 185 ASP A C 1
ATOM 1489 O O . ASP A 1 185 ? 1.402 3.182 -17.387 1.00 84.12 185 ASP A O 1
ATOM 1493 N N . LEU A 1 186 ? 0.625 1.094 -17.680 1.00 86.44 186 LEU A N 1
ATOM 1494 C CA . LEU A 1 186 ? 1.886 0.370 -17.551 1.00 86.44 186 LEU A CA 1
ATOM 1495 C C . LEU A 1 186 ? 2.050 -0.504 -18.795 1.00 86.44 186 LEU A C 1
ATOM 1497 O O . LEU A 1 186 ? 1.082 -1.093 -19.274 1.00 86.44 186 LEU A O 1
ATOM 1501 N N . ASP A 1 187 ? 3.267 -0.588 -19.330 1.00 90.44 187 ASP A N 1
ATOM 1502 C CA . ASP A 1 187 ? 3.536 -1.483 -20.454 1.00 90.44 187 ASP A CA 1
ATOM 1503 C C . ASP A 1 187 ? 3.443 -2.962 -20.039 1.00 90.44 187 ASP A C 1
ATOM 1505 O O . ASP A 1 187 ? 3.533 -3.325 -18.863 1.00 90.44 187 ASP A O 1
ATOM 1509 N N . SER A 1 188 ? 3.250 -3.836 -21.028 1.00 89.31 188 SER A N 1
ATOM 1510 C CA . SER A 1 188 ? 3.065 -5.273 -20.806 1.00 89.31 188 SER A CA 1
ATOM 1511 C C . SER A 1 188 ? 4.256 -5.942 -20.114 1.00 89.31 188 SER A C 1
ATOM 1513 O O . SER A 1 188 ? 4.070 -6.902 -19.374 1.00 89.31 188 SER A O 1
ATOM 1515 N N . GLU A 1 189 ? 5.474 -5.445 -20.343 1.00 93.12 189 GLU A N 1
ATOM 1516 C CA . GLU A 1 189 ? 6.690 -5.973 -19.715 1.00 93.12 189 GLU A CA 1
ATOM 1517 C C . GLU A 1 189 ? 6.717 -5.647 -18.213 1.00 93.12 189 GLU A C 1
ATOM 1519 O O . GLU A 1 189 ? 7.028 -6.503 -17.381 1.00 93.12 189 GLU A O 1
ATOM 1524 N N . THR A 1 190 ? 6.308 -4.430 -17.852 1.00 92.38 190 THR A N 1
ATOM 1525 C CA . THR A 1 190 ? 6.148 -3.987 -16.467 1.00 92.38 190 THR A CA 1
ATOM 1526 C C . THR A 1 190 ? 5.067 -4.795 -15.758 1.00 92.38 190 THR A C 1
ATOM 1528 O O . THR A 1 190 ? 5.304 -5.269 -14.649 1.00 92.38 190 THR A O 1
ATOM 1531 N N . LEU A 1 191 ? 3.906 -4.998 -16.393 1.00 91.81 191 LEU A N 1
ATOM 1532 C CA . LEU A 1 191 ? 2.821 -5.814 -15.834 1.00 91.81 191 LEU A CA 1
ATOM 1533 C C . LEU A 1 191 ? 3.282 -7.252 -15.555 1.00 91.81 191 LEU A C 1
ATOM 1535 O O . LEU A 1 191 ? 3.151 -7.719 -14.426 1.00 91.81 191 LEU A O 1
ATOM 1539 N N . ALA A 1 192 ? 3.917 -7.907 -16.533 1.00 91.94 192 ALA A N 1
ATOM 1540 C CA . ALA A 1 192 ? 4.439 -9.264 -16.366 1.00 91.94 192 ALA A CA 1
ATOM 1541 C C . ALA A 1 192 ? 5.488 -9.358 -15.243 1.00 91.94 192 ALA A C 1
ATOM 1543 O O . ALA A 1 192 ? 5.504 -10.314 -14.468 1.00 91.94 192 ALA A O 1
ATOM 1544 N N . THR A 1 193 ? 6.340 -8.338 -15.108 1.00 94.44 193 THR A N 1
ATOM 1545 C CA . THR A 1 193 ? 7.334 -8.266 -14.026 1.00 94.44 193 THR A CA 1
ATOM 1546 C C . THR A 1 193 ? 6.669 -8.129 -12.657 1.00 94.44 193 THR A C 1
ATOM 1548 O O . THR A 1 193 ? 7.135 -8.724 -11.687 1.00 94.44 193 THR A O 1
ATOM 1551 N N . ILE A 1 194 ? 5.568 -7.381 -12.547 1.00 94.19 194 ILE A N 1
ATOM 1552 C CA . ILE A 1 194 ? 4.807 -7.276 -11.294 1.00 94.19 194 ILE A CA 1
ATOM 1553 C C . ILE A 1 194 ? 4.252 -8.644 -10.887 1.00 94.19 194 ILE A C 1
ATOM 1555 O O . ILE A 1 194 ? 4.475 -9.065 -9.751 1.00 94.19 194 ILE A O 1
ATOM 1559 N N . ASP A 1 195 ? 3.593 -9.352 -11.807 1.00 92.69 195 ASP A N 1
ATOM 1560 C CA . ASP A 1 195 ? 3.046 -10.692 -11.554 1.00 92.69 195 ASP A CA 1
ATOM 1561 C C . ASP A 1 195 ? 4.126 -11.707 -11.161 1.00 92.69 195 ASP A C 1
ATOM 1563 O O . ASP A 1 195 ? 3.908 -12.550 -10.289 1.00 92.69 195 ASP A O 1
ATOM 1567 N N . GLN A 1 196 ? 5.307 -11.612 -11.777 1.00 94.69 196 GLN A N 1
ATOM 1568 C CA . GLN A 1 196 ? 6.422 -12.511 -11.502 1.00 94.69 196 GLN A CA 1
ATOM 1569 C C . GLN A 1 196 ? 7.098 -12.238 -10.149 1.00 94.69 196 GLN A C 1
ATOM 1571 O O . GLN A 1 196 ? 7.482 -13.185 -9.462 1.00 94.69 196 GLN A O 1
ATOM 1576 N N . PHE A 1 197 ? 7.317 -10.967 -9.795 1.00 95.69 197 PHE A N 1
ATOM 1577 C CA . PHE A 1 197 ? 8.219 -10.597 -8.696 1.00 95.69 197 PHE A CA 1
ATOM 1578 C C . PHE A 1 197 ? 7.523 -10.164 -7.404 1.00 95.69 197 PHE A C 1
ATOM 1580 O O . PHE A 1 197 ? 8.183 -10.124 -6.364 1.00 95.69 197 PHE A O 1
ATOM 1587 N N . VAL A 1 198 ? 6.231 -9.823 -7.419 1.00 95.06 198 VAL A N 1
ATOM 1588 C CA . VAL A 1 198 ? 5.498 -9.627 -6.159 1.00 95.06 198 VAL A CA 1
ATOM 1589 C C . VAL A 1 198 ? 5.263 -10.990 -5.511 1.00 95.06 198 VAL A C 1
ATOM 1591 O O . VAL A 1 198 ? 4.745 -11.905 -6.148 1.00 95.06 198 VAL A O 1
ATOM 1594 N N . ASP A 1 199 ? 5.643 -11.120 -4.239 1.00 95.00 199 ASP A N 1
ATOM 1595 C CA . ASP A 1 199 ? 5.592 -12.388 -3.509 1.00 95.00 199 ASP A CA 1
ATOM 1596 C C . ASP A 1 199 ? 4.158 -12.969 -3.507 1.00 95.00 199 ASP A C 1
ATOM 1598 O O . ASP A 1 199 ? 3.220 -12.273 -3.100 1.00 95.00 199 ASP A O 1
ATOM 1602 N N . PRO A 1 200 ? 3.962 -14.239 -3.923 1.00 93.19 200 PRO A N 1
ATOM 1603 C CA . PRO A 1 200 ? 2.673 -14.932 -3.894 1.00 93.19 200 PRO A CA 1
ATOM 1604 C C . PRO A 1 200 ? 1.900 -14.783 -2.582 1.00 93.19 200 PRO A C 1
ATOM 1606 O O . PRO A 1 200 ? 0.693 -14.558 -2.610 1.00 93.19 200 PRO A O 1
ATOM 1609 N N . ALA A 1 201 ? 2.590 -14.825 -1.440 1.00 92.81 201 ALA A N 1
ATOM 1610 C CA . ALA A 1 201 ? 1.961 -14.706 -0.131 1.00 92.81 201 ALA A CA 1
ATOM 1611 C C . ALA A 1 201 ? 1.362 -13.313 0.118 1.00 92.81 201 ALA A C 1
ATOM 1613 O O . ALA A 1 201 ? 0.455 -13.178 0.935 1.00 92.81 201 ALA A O 1
ATOM 1614 N N . VAL A 1 202 ? 1.848 -12.275 -0.567 1.00 92.31 202 VAL A N 1
ATOM 1615 C CA . VAL A 1 202 ? 1.269 -10.925 -0.500 1.00 92.31 202 VAL A CA 1
ATOM 1616 C C . VAL A 1 202 ? -0.031 -10.865 -1.282 1.00 92.31 202 VAL A C 1
ATOM 1618 O O . VAL A 1 202 ? -1.001 -10.308 -0.777 1.00 92.31 202 VAL A O 1
ATOM 1621 N N . TRP A 1 203 ? -0.061 -11.447 -2.484 1.00 88.81 203 TRP A N 1
ATOM 1622 C CA . TRP A 1 203 ? -1.280 -11.533 -3.289 1.00 88.81 203 TRP A CA 1
ATOM 1623 C C . TRP A 1 203 ? -2.405 -12.205 -2.509 1.00 88.81 203 TRP A C 1
ATOM 1625 O O . TRP A 1 203 ? -3.500 -11.655 -2.416 1.00 88.81 203 TRP A O 1
ATOM 1635 N N . ASP A 1 204 ? -2.088 -13.345 -1.897 1.00 88.94 204 ASP A N 1
ATOM 1636 C CA . ASP A 1 204 ? -3.052 -14.154 -1.161 1.00 88.94 204 ASP A CA 1
ATOM 1637 C C . ASP A 1 204 ? -3.511 -13.444 0.123 1.00 88.94 204 ASP A C 1
ATOM 1639 O O . ASP A 1 204 ? -4.696 -13.434 0.446 1.00 88.94 204 ASP A O 1
ATOM 1643 N N . ALA A 1 205 ? -2.588 -12.810 0.857 1.00 88.81 205 ALA A N 1
ATOM 1644 C CA . ALA A 1 205 ? -2.909 -12.153 2.125 1.00 88.81 205 ALA A CA 1
ATOM 1645 C C . ALA A 1 205 ? -3.651 -10.816 1.969 1.00 88.81 205 ALA A C 1
ATOM 1647 O O . ALA A 1 205 ? -4.349 -10.397 2.893 1.00 88.81 205 ALA A O 1
ATOM 1648 N N . LEU A 1 206 ? -3.475 -10.126 0.839 1.00 88.94 206 LEU A N 1
ATOM 1649 C CA . LEU A 1 206 ? -4.112 -8.836 0.556 1.00 88.94 206 LEU A CA 1
ATOM 1650 C C . LEU A 1 206 ? -5.324 -8.948 -0.381 1.00 88.94 206 LEU A C 1
ATOM 1652 O O . LEU A 1 206 ? -5.912 -7.918 -0.710 1.00 88.94 206 LEU A O 1
ATOM 1656 N N . ASP A 1 207 ? -5.688 -10.169 -0.790 1.00 82.75 207 ASP A N 1
ATOM 1657 C CA . ASP A 1 207 ? -6.800 -10.469 -1.703 1.00 82.75 207 ASP A CA 1
ATOM 1658 C C . ASP A 1 207 ? -6.734 -9.647 -3.004 1.00 82.75 207 ASP A C 1
ATOM 1660 O O . ASP A 1 207 ? -7.688 -9.001 -3.443 1.00 82.75 207 ASP A O 1
ATOM 1664 N N . HIS A 1 208 ? -5.541 -9.593 -3.602 1.00 72.75 208 HIS A N 1
ATOM 1665 C CA . HIS A 1 208 ? -5.321 -8.862 -4.845 1.00 72.75 208 HIS A CA 1
ATOM 1666 C C . HIS A 1 208 ? -5.535 -9.768 -6.069 1.00 72.75 208 HIS A C 1
ATOM 1668 O O . HIS A 1 208 ? -4.908 -10.828 -6.149 1.00 72.75 208 HIS A O 1
ATOM 1674 N N . PRO A 1 209 ? -6.340 -9.350 -7.069 1.00 59.66 209 PRO A N 1
ATOM 1675 C CA . PRO A 1 209 ? -6.446 -10.091 -8.320 1.00 59.66 209 PRO A CA 1
ATOM 1676 C C . PRO A 1 209 ? -5.124 -10.001 -9.097 1.00 59.66 209 PRO A C 1
ATOM 1678 O O . PRO A 1 209 ? -4.570 -8.911 -9.262 1.00 59.66 209 PRO A O 1
ATOM 1681 N N . ARG A 1 210 ? -4.635 -11.148 -9.583 1.00 67.00 210 ARG A N 1
ATOM 1682 C CA . ARG A 1 210 ? -3.523 -11.225 -10.547 1.00 67.00 210 ARG A CA 1
ATOM 1683 C C . ARG A 1 210 ? -4.061 -11.059 -11.965 1.00 67.00 210 ARG A C 1
ATOM 1685 O O . ARG A 1 210 ? -5.188 -11.481 -12.231 1.00 67.00 210 ARG A O 1
ATOM 1692 N N . LEU A 1 211 ? -3.275 -10.459 -12.857 1.00 64.38 211 LEU A N 1
ATOM 1693 C CA . LEU A 1 211 ? -3.732 -10.180 -14.225 1.00 64.38 211 LEU A CA 1
ATOM 1694 C C . LEU A 1 211 ? -3.629 -11.372 -15.178 1.00 64.38 211 LEU A C 1
ATOM 1696 O O . LEU A 1 211 ? -4.409 -11.418 -16.128 1.00 64.38 211 LEU A O 1
ATOM 1700 N N . GLY A 1 212 ? -2.785 -12.360 -14.861 1.00 52.97 212 GLY A N 1
ATOM 1701 C CA . GLY A 1 212 ? -2.663 -13.602 -15.633 1.00 52.97 212 GLY A CA 1
ATOM 1702 C C . GLY A 1 212 ? -1.806 -13.464 -16.882 1.00 52.97 212 GLY A C 1
ATOM 1703 O O . GLY A 1 212 ? -2.121 -12.617 -17.744 1.00 52.97 212 GLY A O 1
#

pLDDT: mean 80.2, std 15.09, range [36.91, 96.12]

Sequence (212 aa):
MDRVKVIGLQRSGTNYVDGLIKRNFEPVVFVSHQVLWKHEFVENLGSDFPPESIVVLVHKSPYSWMESLQRSAKDLWKYHDLAGPGPQIKIRRGHYEGMQLTVSVERLCDLYSRYHLGWLRSSLRTVPVALESVIADVHGVVGRLEEAGLRRIEQSELEL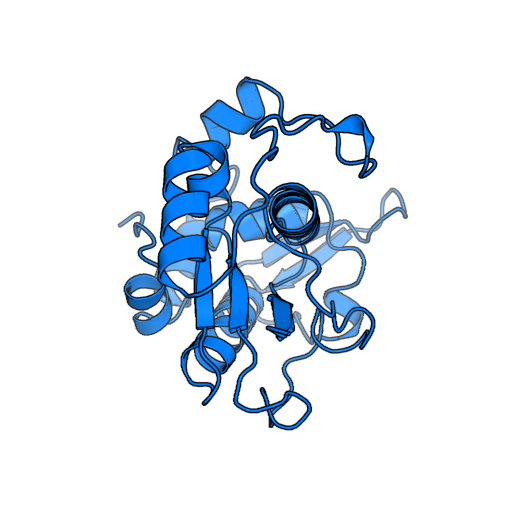DFEVNQARPLSASDRARLADPTSFDLDSETLATIDQFVDPAVWDALDHPRLG

Radius of gyration: 17.07 Å; chains: 1; bounding box: 42×35×46 Å

Foldseek 3Di:
DEAEEQAEEPQLCSLVVVVLLCQWFDDHPYPPDPPARRAEDDPQPCPVPDQRYEYEYRGEQLQSRVVSQQVADQCNVVHDDQDDDFDWDWGDNHPPPPDTDIGHLLSSLVVRQSSQVVQVPHSHNYDYDRPLCCLVPVPVVVVVVVVSPTHTDPPRDSDPPVVPRPDPPQPPVNNVCSNDPVNGPDDPRSLVSNLVRNDPVSCVVNVPDRPD